Protein AF-A0A1E4FVX8-F1 (afdb_monomer)

Nearest PDB structures (foldseek):
  2vg5-assembly1_A  TM=2.405E-01  e=5.152E-01  Human immunodeficiency virus 1
  5vqy-assembly1_A  TM=2.393E-01  e=3.328E+00  Human immunodeficiency virus type 1 BH10
  2e9r-assembly1_X  TM=2.230E-01  e=3.753E+00  Foot-and-mouth disease virus C-S8c1

Sequence (350 aa):
MDLKGFISSYVFRESNFGASGRTPSPDDPSVLVFSDIDDTFVPWKRYGQVADVDKLGRTKETLKQYEGKTINGLCSARGLSQIQQLAPFFKGVPLQFIGTNGGQQVYINSQNQPAEEWLTSLKVHDSDNHWDNEVARRSGGFNTQLVMRATHSVLNDFGFERCAVPLPPPHHERDAFVAAVPGGKNGEVAVVALTKDQTTLMFRADFKDVNKPLTPAHKDFARKLARKLEERLTKQGVSLNAKRFVDQKCHQIYLIEPTDISKESLVSHLVRRYPSVQAVITAGDNTNDTMLLPNSFLGVPNHRIVSGDRPEVAQVLDGQENVERVPFGELSPGLNSHLSMLLADDKPVD

Solvent-accessible surface area (backbone atoms only — not comparable to full-atom values): 19386 Å² total; per-residue (Å²): 136,83,93,82,81,82,81,78,80,79,77,72,69,84,71,77,57,91,63,62,94,68,74,68,53,94,76,46,37,32,34,36,38,42,29,34,34,76,50,18,54,50,19,48,80,38,80,97,75,37,68,40,62,68,41,34,49,47,32,35,52,50,55,50,75,43,62,66,44,48,44,28,32,40,33,29,36,40,17,56,51,59,49,35,72,46,18,78,79,36,58,77,35,78,45,40,33,42,26,24,44,41,38,69,41,39,34,68,41,86,78,67,49,61,29,34,63,46,46,64,66,63,53,90,84,59,42,39,64,68,58,46,50,50,45,14,62,65,16,41,43,38,45,72,70,58,53,51,52,41,47,54,51,50,41,49,76,72,72,44,49,78,50,93,63,91,70,82,78,71,97,56,62,71,51,36,38,43,31,42,41,69,30,53,103,80,71,47,63,26,37,43,34,41,45,66,45,62,66,65,50,32,22,46,80,64,84,85,53,85,86,50,68,59,50,70,69,51,54,52,48,42,52,53,51,49,51,51,37,50,54,48,37,48,76,68,53,25,45,71,86,20,60,45,81,44,78,57,98,44,36,56,32,44,33,66,48,56,41,89,66,33,50,40,53,40,52,44,50,48,50,68,67,39,79,44,46,61,36,33,38,31,36,26,35,81,90,78,45,61,47,62,71,51,66,46,49,96,83,29,43,35,34,29,33,38,32,37,93,56,66,77,54,46,66,75,53,56,94,41,92,53,48,37,81,30,59,66,19,40,50,30,65,44,50,51,54,54,50,52,64,75,53,58,79,74,60,78,85,126

Foldseek 3Di:
DDPPPPPPDPPPDPPDFVPPVDDDDPLAAAEEEEEEVWLWLFNAPPGPPHTPLVLNVLQLVLQLVCPSNYAYEYEYLAFLQSVLVCLVSQFNHQYQKYAFLQNLWMAGPPVSPGSNVVSNPDDPVNTDPVSQVVLCVQLFHDHQVQLVVLLLVLCVVVVFDFDPDQDDDDPGSNFQKFKWAAAPDPRDTKTFGAHSNRPTRTTDHDDPDRPDADDPVSVVVSVVSVVSSVVSCVVSRGDPVQWDWDDDRRITIIGRHRPPDHPLVNVLVVCVNRVSHQAYEYIYEPPGHPNQPDCARPPRGYQYEYEDDDVPVCVVCPPPPSYDYDYRSNCNVSSCVVCCVVCVPVPPPD

pLDDT: mean 75.62, std 21.1, range [24.83, 98.31]

Mean predicted aligned error: 10.38 Å

Structure (mmCIF, N/CA/C/O backbone):
data_AF-A0A1E4FVX8-F1
#
_entry.id   AF-A0A1E4FVX8-F1
#
loop_
_atom_site.group_PDB
_atom_site.id
_atom_site.type_symbol
_atom_site.label_atom_id
_atom_site.label_alt_id
_atom_site.label_comp_id
_atom_site.label_asym_id
_atom_site.label_entity_id
_atom_site.label_seq_id
_atom_site.pdbx_PDB_ins_code
_atom_site.Cartn_x
_atom_site.Cartn_y
_atom_site.Cartn_z
_atom_site.occupancy
_atom_site.B_iso_or_equiv
_atom_site.auth_seq_id
_atom_site.auth_comp_id
_atom_site.auth_asym_id
_atom_site.auth_atom_id
_atom_site.pdbx_PDB_model_num
ATOM 1 N N . MET A 1 1 ? -0.005 -28.958 -37.301 1.00 35.53 1 MET A N 1
ATOM 2 C CA . MET A 1 1 ? 0.241 -29.251 -35.874 1.00 35.53 1 MET A CA 1
ATOM 3 C C . MET A 1 1 ? -0.576 -28.264 -35.073 1.00 35.53 1 MET A C 1
ATOM 5 O O . MET A 1 1 ? -0.394 -27.067 -35.241 1.00 35.53 1 MET A O 1
ATOM 9 N N . ASP A 1 2 ? -1.552 -28.790 -34.346 1.00 24.83 2 ASP A N 1
ATOM 10 C CA . ASP A 1 2 ? -2.669 -28.054 -33.761 1.00 24.83 2 ASP A CA 1
ATOM 11 C C . ASP A 1 2 ? -2.305 -27.598 -32.337 1.00 24.83 2 ASP A C 1
ATOM 13 O O . ASP A 1 2 ? -1.997 -28.412 -31.468 1.00 24.83 2 ASP A O 1
ATOM 17 N N . LEU A 1 3 ? -2.276 -26.283 -32.113 1.00 28.97 3 LEU A N 1
ATOM 18 C CA . LEU A 1 3 ? -1.808 -25.615 -30.887 1.00 28.97 3 LEU A CA 1
ATOM 19 C C . LEU A 1 3 ? -2.963 -25.394 -29.888 1.00 28.97 3 LEU A C 1
ATOM 21 O O . LEU A 1 3 ? -3.071 -24.347 -29.258 1.00 28.97 3 LEU A O 1
ATOM 25 N N . LYS A 1 4 ? -3.852 -26.387 -29.749 1.00 26.05 4 LYS A N 1
ATOM 26 C CA . LYS A 1 4 ? -5.032 -26.349 -28.857 1.00 26.05 4 LYS A CA 1
ATOM 27 C C . LYS A 1 4 ? -4.928 -27.242 -27.609 1.00 26.05 4 LYS A C 1
ATOM 29 O O . LYS A 1 4 ? -5.923 -27.458 -26.929 1.00 26.05 4 LYS A O 1
ATOM 34 N N . GLY A 1 5 ? -3.737 -27.743 -27.275 1.00 26.00 5 GLY A N 1
ATOM 35 C CA . GLY A 1 5 ? -3.563 -28.815 -26.281 1.00 26.00 5 GLY A CA 1
ATOM 36 C C . GLY A 1 5 ? -2.817 -28.485 -24.982 1.00 26.00 5 GLY A C 1
ATOM 37 O O . GLY A 1 5 ? -2.405 -29.420 -24.310 1.00 26.00 5 GLY A O 1
ATOM 38 N N . PHE A 1 6 ? -2.597 -27.216 -24.617 1.00 28.39 6 PHE A N 1
ATOM 39 C CA . PHE A 1 6 ? -1.850 -26.855 -23.394 1.00 28.39 6 PHE A CA 1
ATOM 40 C C . PHE A 1 6 ? -2.563 -25.791 -22.544 1.00 28.39 6 PHE A C 1
ATOM 42 O O . PHE A 1 6 ? -1.965 -24.842 -22.053 1.00 28.39 6 PHE A O 1
ATOM 49 N N . ILE A 1 7 ? -3.870 -25.961 -22.339 1.00 29.66 7 ILE A N 1
ATOM 50 C CA . ILE A 1 7 ? -4.559 -25.399 -21.169 1.00 29.66 7 ILE A CA 1
ATOM 51 C C . ILE A 1 7 ? -4.990 -26.600 -20.327 1.00 29.66 7 ILE A C 1
ATOM 53 O O . ILE A 1 7 ? -6.152 -26.992 -20.281 1.00 29.66 7 ILE A O 1
ATOM 57 N N . SER A 1 8 ? -3.996 -27.265 -19.735 1.00 29.75 8 SER A N 1
ATOM 58 C CA . SER A 1 8 ? -4.213 -28.308 -18.738 1.00 29.75 8 SER A CA 1
ATOM 59 C C . SER A 1 8 ? -4.668 -27.632 -17.451 1.00 29.75 8 SER A C 1
ATOM 61 O O . SER A 1 8 ? -3.846 -27.147 -16.679 1.00 29.75 8 SER A O 1
ATOM 63 N N . SER A 1 9 ? -5.988 -27.548 -17.286 1.00 28.98 9 SER A N 1
ATOM 64 C CA . SER A 1 9 ? -6.723 -27.700 -16.025 1.00 28.98 9 SER A CA 1
ATOM 65 C C . SER A 1 9 ? -5.884 -27.615 -14.741 1.00 28.98 9 SER A C 1
ATOM 67 O O . SER A 1 9 ? -5.696 -28.609 -14.040 1.00 28.98 9 SER A O 1
ATOM 69 N N . TYR A 1 10 ? -5.446 -26.410 -14.379 1.00 29.84 10 TYR A N 1
ATOM 70 C CA . TYR A 1 10 ? -5.249 -26.073 -12.976 1.00 29.84 10 TYR A CA 1
ATOM 71 C C . TYR A 1 10 ? -6.627 -25.742 -12.411 1.00 29.84 10 TYR A C 1
ATOM 73 O O . TYR A 1 10 ? -7.050 -24.589 -12.350 1.00 29.84 10 TYR A O 1
ATOM 81 N N . VAL A 1 11 ? -7.355 -26.794 -12.036 1.00 29.86 11 VAL A N 1
ATOM 82 C CA . VAL A 1 11 ? -8.448 -26.686 -11.070 1.00 29.86 11 VAL A CA 1
ATOM 83 C C . VAL A 1 11 ? -7.779 -26.300 -9.752 1.00 29.86 11 VAL A C 1
ATOM 85 O O . VAL A 1 11 ? -7.379 -27.155 -8.962 1.00 29.86 11 VAL A O 1
ATOM 88 N N . PHE A 1 12 ? -7.559 -25.000 -9.558 1.00 38.69 12 PHE A N 1
ATOM 89 C CA . PHE A 1 12 ? -7.217 -24.456 -8.255 1.00 38.69 12 PHE A CA 1
ATOM 90 C C . PHE A 1 12 ? -8.422 -24.723 -7.359 1.00 38.69 12 PHE A C 1
ATOM 92 O O . PHE A 1 12 ? -9.456 -24.070 -7.481 1.00 38.69 12 PHE A O 1
ATOM 99 N N . ARG A 1 13 ? -8.298 -25.730 -6.489 1.00 30.62 13 ARG A N 1
ATOM 100 C CA . ARG A 1 13 ? -9.123 -25.812 -5.285 1.00 30.62 13 ARG A CA 1
ATOM 101 C C . ARG A 1 13 ? -9.045 -24.447 -4.617 1.00 30.62 13 ARG A C 1
ATOM 103 O O . ARG A 1 13 ? -7.933 -23.960 -4.409 1.00 30.62 13 ARG A O 1
ATOM 110 N N . GLU A 1 14 ? -10.195 -23.854 -4.310 1.00 35.84 14 GLU A N 1
ATOM 111 C CA . GLU A 1 14 ? -10.284 -22.742 -3.369 1.00 35.84 14 GLU A CA 1
ATOM 112 C C . GLU A 1 14 ? -9.491 -23.151 -2.129 1.00 35.84 14 GLU A C 1
ATOM 114 O O . GLU A 1 14 ? -9.863 -24.059 -1.384 1.00 35.84 14 GLU A O 1
ATOM 119 N N . SER A 1 15 ? -8.293 -22.588 -2.000 1.00 37.50 15 SER A N 1
ATOM 120 C CA . SER A 1 15 ? -7.436 -22.828 -0.861 1.00 37.50 15 SER A CA 1
ATOM 121 C C . SER A 1 15 ? -8.133 -22.168 0.312 1.00 37.50 15 SER A C 1
ATOM 123 O O . SER A 1 15 ? -8.164 -20.938 0.388 1.00 37.50 15 SER A O 1
ATOM 125 N N . ASN A 1 16 ? -8.720 -22.996 1.177 1.00 37.84 16 ASN A N 1
ATOM 126 C CA . ASN A 1 16 ? -9.104 -22.625 2.529 1.00 37.84 16 ASN A CA 1
ATOM 127 C C . ASN A 1 16 ? -8.017 -21.701 3.078 1.00 37.84 16 ASN A C 1
ATOM 129 O O . ASN A 1 16 ? -6.858 -22.111 3.194 1.00 37.84 16 ASN A O 1
ATOM 133 N N . PHE A 1 17 ? -8.388 -20.445 3.332 1.00 50.81 17 PHE A N 1
ATOM 134 C CA . PHE A 1 17 ? -7.551 -19.505 4.057 1.00 50.81 17 PHE A CA 1
ATOM 135 C C . PHE A 1 17 ? -6.980 -20.229 5.282 1.00 50.81 17 PHE A C 1
ATOM 137 O O . PHE A 1 17 ? -7.669 -21.031 5.907 1.00 50.81 17 PHE A O 1
ATOM 144 N N . GLY A 1 18 ? -5.741 -19.931 5.671 1.00 44.50 18 GLY A N 1
ATOM 145 C CA . GLY A 1 18 ? -5.176 -20.399 6.943 1.00 44.50 18 GLY A CA 1
ATOM 146 C C . GLY A 1 18 ? -5.989 -19.994 8.187 1.00 44.50 18 GLY A C 1
ATOM 147 O O . GLY A 1 18 ? -5.620 -20.371 9.295 1.00 44.50 18 GLY A O 1
ATOM 148 N N . ALA A 1 19 ? -7.105 -19.275 8.020 1.00 46.81 19 ALA A N 1
ATOM 149 C CA . ALA A 1 19 ? -8.250 -19.396 8.902 1.00 46.81 19 ALA A CA 1
ATOM 150 C C . ALA A 1 19 ? -8.771 -20.841 8.821 1.00 46.81 19 ALA A C 1
ATOM 152 O O . ALA A 1 19 ? -9.707 -21.165 8.086 1.00 46.81 19 ALA A O 1
ATOM 153 N N . SER A 1 20 ? -8.175 -21.728 9.626 1.00 44.72 20 SER A N 1
ATOM 154 C CA . SER A 1 20 ? -8.930 -22.851 10.180 1.00 44.72 20 SER A CA 1
ATOM 155 C C . SER A 1 20 ? -10.323 -22.331 10.543 1.00 44.72 20 SER A C 1
ATOM 157 O O . SER A 1 20 ? -10.428 -21.179 10.956 1.00 44.72 20 SER A O 1
ATOM 159 N N . GLY A 1 21 ? -11.383 -23.118 10.330 1.00 54.16 21 GLY A N 1
ATOM 160 C CA . GLY A 1 21 ? -12.784 -22.747 10.592 1.00 54.16 21 GLY A CA 1
ATOM 161 C C . GLY A 1 21 ? -13.095 -22.466 12.069 1.00 54.16 21 GLY A C 1
ATOM 162 O O . GLY A 1 21 ? -14.044 -23.004 12.626 1.00 54.16 21 GLY A O 1
ATOM 163 N N . ARG A 1 22 ? -12.256 -21.663 12.716 1.00 61.59 22 ARG A N 1
ATOM 164 C CA . ARG A 1 22 ? -12.370 -21.098 14.033 1.00 61.59 22 ARG A CA 1
ATOM 165 C C . ARG A 1 22 ? -13.450 -20.041 13.929 1.00 61.59 22 ARG A C 1
ATOM 167 O O . ARG A 1 22 ? -13.306 -19.035 13.238 1.00 61.59 22 ARG A O 1
ATOM 174 N N . THR A 1 23 ? -14.548 -20.318 14.607 1.00 72.38 23 THR A N 1
ATOM 175 C CA . THR A 1 23 ? -15.571 -19.328 14.902 1.00 72.38 23 THR A CA 1
ATOM 176 C C . THR A 1 23 ? -14.906 -18.146 15.616 1.00 72.38 23 THR A C 1
ATOM 178 O O . THR A 1 23 ? -14.129 -18.397 16.544 1.00 72.38 23 THR A O 1
ATOM 181 N N . PRO A 1 24 ? -15.158 -16.894 15.191 1.00 77.00 24 PRO A N 1
ATOM 182 C CA . PRO A 1 24 ? -14.657 -15.716 15.888 1.00 77.00 24 PRO A CA 1
ATOM 183 C C . PRO A 1 24 ? -14.982 -15.785 17.383 1.00 77.00 24 PRO A C 1
ATOM 185 O O . PRO A 1 24 ? -16.122 -16.068 17.759 1.00 77.00 24 PRO A O 1
ATOM 188 N N . SER A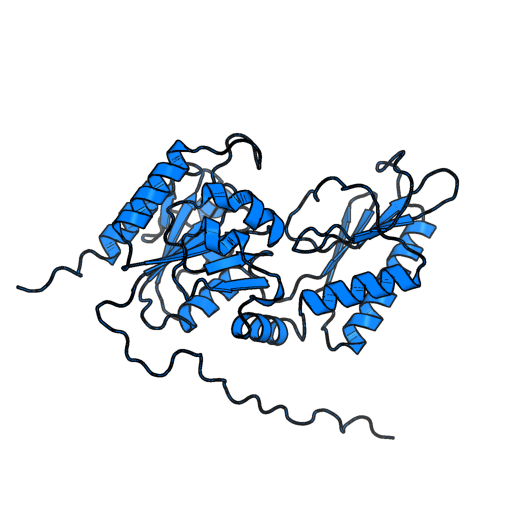 1 25 ? -13.974 -15.569 18.223 1.00 79.50 25 SER A N 1
ATOM 189 C CA . SER A 1 25 ? -14.168 -15.352 19.656 1.00 79.50 25 SER A CA 1
ATOM 190 C C . SER A 1 25 ? -14.708 -13.936 19.881 1.00 79.50 25 SER A C 1
ATOM 192 O O . SER A 1 25 ? -14.299 -13.036 19.148 1.00 79.50 25 SER A O 1
ATOM 194 N N . PRO A 1 26 ? -15.544 -13.688 20.906 1.00 76.50 26 PRO A N 1
ATOM 195 C CA . PRO A 1 26 ? -15.878 -12.326 21.339 1.00 76.50 26 PRO A CA 1
ATOM 196 C C . PRO A 1 26 ? -14.641 -11.469 21.659 1.00 76.50 26 PRO A C 1
ATOM 198 O O . PRO A 1 26 ? -14.680 -10.252 21.539 1.00 76.50 26 PRO A O 1
ATOM 201 N N . ASP A 1 27 ? -13.533 -12.115 22.030 1.00 82.75 27 ASP A N 1
ATOM 202 C CA . ASP A 1 27 ? -12.258 -11.452 22.317 1.00 82.75 27 ASP A CA 1
ATOM 203 C C . ASP A 1 27 ? -11.392 -11.209 21.069 1.00 82.75 27 ASP A C 1
ATOM 205 O O . ASP A 1 27 ? -10.329 -10.595 21.174 1.00 82.75 27 ASP A O 1
ATOM 209 N N . ASP A 1 28 ? -11.788 -11.717 19.895 1.00 87.31 28 ASP A N 1
ATOM 210 C CA . ASP A 1 28 ? -11.025 -11.483 18.672 1.00 87.31 28 ASP A CA 1
ATOM 211 C C . ASP A 1 28 ? -11.216 -10.018 18.220 1.00 87.31 28 ASP A C 1
ATOM 213 O O . ASP A 1 28 ? -12.335 -9.500 18.267 1.00 87.31 28 ASP A O 1
ATOM 217 N N . PRO A 1 29 ? -10.161 -9.339 17.729 1.00 91.38 29 PRO A N 1
ATOM 218 C CA . PRO A 1 29 ? -10.282 -7.978 17.221 1.00 91.38 29 PRO A CA 1
ATOM 219 C C . PRO A 1 29 ? -11.377 -7.851 16.154 1.00 91.38 29 PRO A C 1
ATOM 221 O O . PRO A 1 29 ? -11.390 -8.602 15.171 1.00 91.38 29 PRO A O 1
ATOM 224 N N . SER A 1 30 ? -12.263 -6.873 16.325 1.00 95.00 30 SER A N 1
ATOM 225 C CA . SER A 1 30 ? -13.429 -6.658 15.460 1.00 95.00 30 SER A CA 1
ATOM 226 C C . SER A 1 30 ? -13.266 -5.480 14.498 1.00 95.00 30 SER A C 1
ATOM 228 O O . SER A 1 30 ? -14.052 -5.340 13.560 1.00 95.00 30 SER A O 1
ATOM 230 N N . VAL A 1 31 ? -12.231 -4.652 14.673 1.00 97.75 31 VAL A N 1
ATOM 231 C CA . VAL A 1 31 ? -11.987 -3.473 13.830 1.00 97.75 31 VAL A CA 1
ATOM 232 C C . VAL A 1 31 ? -10.646 -3.581 13.107 1.00 97.75 31 VAL A C 1
ATOM 234 O O . VAL A 1 31 ? -9.600 -3.745 13.734 1.00 97.75 31 VAL A O 1
ATOM 237 N N . LEU A 1 32 ? -10.659 -3.447 11.780 1.00 98.31 32 LEU A N 1
ATOM 238 C CA . LEU A 1 32 ? -9.455 -3.349 10.951 1.00 98.31 32 LEU A CA 1
ATOM 239 C C . LEU A 1 32 ? -9.105 -1.876 10.718 1.00 98.31 32 LEU A C 1
ATOM 241 O O . LEU A 1 32 ? -9.819 -1.190 9.996 1.00 98.31 32 LEU A O 1
ATOM 245 N N . VAL A 1 33 ? -7.990 -1.399 11.264 1.00 98.25 33 VAL A N 1
ATOM 246 C CA . VAL A 1 33 ? -7.447 -0.067 10.972 1.00 98.25 33 VAL A CA 1
ATOM 247 C C . VAL A 1 33 ? -6.403 -0.188 9.864 1.00 98.25 33 VAL A C 1
ATOM 249 O O . VAL A 1 33 ? -5.393 -0.873 10.023 1.00 98.25 33 VAL A O 1
ATOM 252 N N . PHE A 1 34 ? -6.629 0.487 8.740 1.00 97.75 34 PHE A N 1
ATOM 253 C CA . PHE A 1 34 ? -5.731 0.507 7.589 1.00 97.75 34 PHE A CA 1
ATOM 254 C C . PHE A 1 34 ? -5.367 1.946 7.225 1.00 97.75 34 PHE A C 1
ATOM 256 O O . PHE A 1 34 ? -6.231 2.724 6.826 1.00 97.75 34 PHE A O 1
ATOM 263 N N . SER A 1 35 ? -4.087 2.304 7.306 1.00 96.19 35 SER A N 1
ATOM 264 C CA . SER A 1 35 ? -3.635 3.668 7.003 1.00 96.19 35 SER A CA 1
ATOM 265 C C . SER A 1 35 ? -2.565 3.702 5.921 1.00 96.19 35 SER A C 1
ATOM 267 O O . SER A 1 35 ? -1.691 2.832 5.868 1.00 96.19 35 SER A O 1
ATOM 269 N N . ASP A 1 36 ? -2.577 4.750 5.095 1.00 93.75 36 ASP A N 1
ATOM 270 C CA . ASP A 1 36 ? -1.352 5.163 4.412 1.00 93.75 36 ASP A CA 1
ATOM 271 C C . ASP A 1 36 ? -0.279 5.600 5.419 1.00 93.75 36 ASP A C 1
ATOM 273 O O . ASP A 1 36 ? -0.590 5.975 6.554 1.00 93.75 36 ASP A O 1
ATOM 277 N N . ILE A 1 37 ? 0.990 5.527 5.020 1.00 93.44 37 ILE A N 1
ATOM 278 C CA . ILE A 1 37 ? 2.109 5.916 5.882 1.00 93.44 37 ILE A CA 1
ATOM 279 C C . ILE A 1 37 ? 2.461 7.377 5.689 1.00 93.44 37 ILE A C 1
ATOM 281 O O . ILE A 1 37 ? 2.413 8.145 6.643 1.00 93.44 37 ILE A O 1
ATOM 285 N N . ASP A 1 38 ? 2.874 7.745 4.488 1.00 88.31 38 ASP A N 1
ATOM 286 C CA . ASP A 1 38 ? 3.487 9.036 4.232 1.00 88.31 38 ASP A CA 1
ATOM 287 C C . ASP A 1 38 ? 2.428 10.134 4.260 1.00 88.31 38 ASP A C 1
ATOM 289 O O . ASP A 1 38 ? 1.377 9.988 3.657 1.00 88.31 38 ASP A O 1
ATO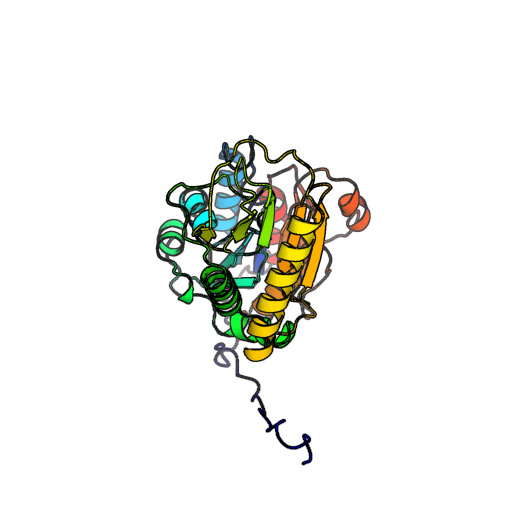M 293 N N . ASP A 1 39 ? 2.668 11.214 5.009 1.00 88.06 39 ASP A N 1
ATOM 294 C CA . ASP A 1 39 ? 1.740 12.356 5.098 1.00 88.06 39 ASP A CA 1
ATOM 295 C C . ASP A 1 39 ? 0.337 12.025 5.674 1.00 88.06 39 ASP A C 1
ATOM 297 O O . ASP A 1 39 ? -0.522 12.897 5.826 1.00 88.06 39 ASP A O 1
ATOM 301 N N . THR A 1 40 ? 0.149 10.783 6.131 1.00 91.31 40 THR A N 1
ATOM 302 C CA . THR A 1 40 ? -1.052 10.289 6.813 1.00 91.31 40 THR A CA 1
ATOM 303 C C . THR A 1 40 ? -0.701 9.807 8.219 1.00 91.31 40 THR A C 1
ATOM 305 O O . THR A 1 40 ? -0.923 10.529 9.190 1.00 91.31 40 THR A O 1
ATOM 308 N N . PHE A 1 41 ? -0.115 8.611 8.354 1.00 94.56 41 PHE A N 1
ATOM 309 C CA . PHE A 1 41 ? 0.284 8.071 9.658 1.00 94.56 41 PHE A CA 1
ATOM 310 C C . PHE A 1 41 ? 1.578 8.697 10.182 1.00 94.56 41 PHE A C 1
ATOM 312 O O . PHE A 1 41 ? 1.689 9.006 11.367 1.00 94.56 41 PHE A O 1
ATOM 319 N N . VAL A 1 42 ? 2.567 8.876 9.302 1.00 93.69 42 VAL A N 1
ATOM 320 C CA . VAL A 1 42 ? 3.818 9.595 9.555 1.00 93.69 42 VAL A CA 1
ATOM 321 C C . VAL A 1 42 ? 3.699 10.975 8.910 1.00 93.69 42 VAL A C 1
ATOM 323 O O . VAL A 1 42 ? 4.029 11.142 7.735 1.00 93.69 42 VAL A O 1
ATOM 326 N N . PRO A 1 43 ? 3.227 11.982 9.658 1.00 90.94 43 PRO A N 1
ATOM 327 C CA . PRO A 1 43 ? 3.126 13.332 9.137 1.00 90.94 43 PRO A CA 1
ATOM 328 C C . PRO A 1 43 ? 4.502 13.955 8.977 1.00 90.94 43 PRO A C 1
ATOM 330 O O . PRO A 1 43 ? 5.273 14.019 9.936 1.00 90.94 43 PRO A O 1
ATOM 333 N N . TRP A 1 44 ? 4.814 14.464 7.789 1.00 89.31 44 TRP A N 1
ATOM 334 C CA . TRP A 1 44 ? 6.095 15.104 7.536 1.00 89.31 44 TRP A CA 1
ATOM 335 C C . TRP A 1 44 ? 5.990 16.636 7.626 1.00 89.31 44 TRP A C 1
ATOM 337 O O . TRP A 1 44 ? 5.263 17.275 6.876 1.00 89.31 44 TRP A O 1
ATOM 347 N N . LYS A 1 45 ? 6.790 17.265 8.501 1.00 87.62 45 LYS A N 1
ATOM 348 C CA . LYS A 1 45 ? 7.081 18.718 8.445 1.00 87.62 45 LYS A CA 1
ATOM 349 C C . LYS A 1 45 ? 7.943 19.051 7.229 1.00 87.62 45 LYS A C 1
ATOM 351 O O . LYS A 1 45 ? 7.837 20.123 6.641 1.00 87.62 45 LYS A O 1
ATOM 356 N N . ARG A 1 46 ? 8.829 18.117 6.877 1.00 84.12 46 ARG A N 1
ATOM 357 C CA . ARG A 1 46 ? 9.620 18.107 5.647 1.00 84.12 46 ARG A CA 1
ATOM 358 C C . ARG A 1 46 ? 9.697 16.666 5.165 1.00 84.12 46 ARG A C 1
ATOM 360 O O . ARG A 1 46 ? 10.295 15.840 5.859 1.00 84.12 46 ARG A O 1
ATOM 367 N N . TYR A 1 47 ? 9.074 16.392 4.021 1.00 81.94 47 TYR A N 1
ATOM 368 C CA . TYR A 1 47 ? 8.873 15.047 3.475 1.00 81.94 47 TYR A CA 1
ATOM 369 C C . TYR A 1 47 ? 10.131 14.172 3.557 1.00 81.94 47 TYR A C 1
ATOM 371 O O . TYR A 1 47 ? 11.208 14.586 3.121 1.00 81.94 47 TYR A O 1
ATOM 379 N N . GLY A 1 48 ? 10.001 12.993 4.176 1.00 77.19 48 GLY A N 1
ATOM 380 C CA . GLY A 1 48 ? 11.072 12.003 4.350 1.00 77.19 48 GLY A CA 1
ATOM 381 C C . GLY A 1 48 ? 12.256 12.432 5.230 1.00 77.19 48 GLY A C 1
ATOM 382 O O . GLY A 1 48 ? 13.245 11.708 5.306 1.00 77.19 48 GLY A O 1
ATOM 383 N N . GLN A 1 49 ? 12.205 13.608 5.865 1.00 82.25 49 GLN A N 1
ATOM 384 C CA . GLN A 1 49 ? 13.340 14.169 6.611 1.00 82.25 49 GLN A CA 1
ATOM 385 C C . GLN A 1 49 ? 12.987 14.565 8.043 1.00 82.25 49 GLN A C 1
ATOM 387 O O . GLN A 1 49 ? 13.766 14.309 8.956 1.00 82.25 49 GLN A O 1
ATOM 392 N N . VAL A 1 50 ? 11.853 15.236 8.252 1.00 88.81 50 VAL A N 1
ATOM 393 C CA . VAL A 1 50 ? 11.444 15.734 9.572 1.00 88.81 50 VAL A CA 1
ATOM 394 C C . VAL A 1 50 ? 9.985 15.372 9.788 1.00 88.81 50 VAL A C 1
ATOM 396 O O . VAL A 1 50 ? 9.114 15.978 9.168 1.00 88.81 50 VAL A O 1
ATOM 399 N N . ALA A 1 51 ? 9.726 14.387 10.645 1.00 91.62 51 ALA A N 1
ATOM 400 C CA . ALA A 1 51 ? 8.375 13.989 11.025 1.00 91.62 5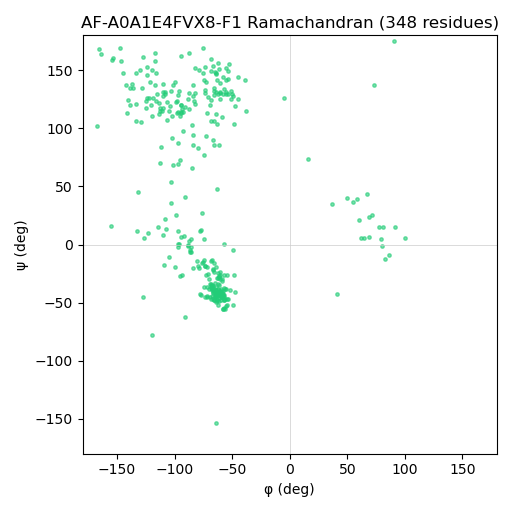1 ALA A CA 1
ATOM 401 C C . ALA A 1 51 ? 7.814 14.895 12.134 1.00 91.62 51 ALA A C 1
ATOM 403 O O . ALA A 1 51 ? 8.558 15.431 12.961 1.00 91.62 51 ALA A O 1
ATOM 404 N N . ASP A 1 52 ? 6.494 15.046 12.177 1.00 94.56 52 ASP A N 1
ATOM 405 C CA . ASP A 1 52 ? 5.782 15.672 13.283 1.00 94.56 52 ASP A CA 1
ATOM 406 C C . ASP A 1 52 ? 5.527 14.655 14.403 1.00 94.56 52 ASP A C 1
ATOM 408 O O . ASP A 1 52 ? 4.494 13.986 14.466 1.00 94.56 52 ASP A O 1
ATOM 412 N N . VAL A 1 53 ? 6.528 14.504 15.273 1.00 94.12 53 VAL A N 1
ATOM 413 C CA . VAL A 1 53 ? 6.550 13.482 16.330 1.00 94.12 53 VAL A CA 1
ATOM 414 C C . VAL A 1 53 ? 5.414 13.622 17.344 1.00 94.12 53 VAL A C 1
ATOM 416 O O . VAL A 1 53 ? 4.991 12.610 17.896 1.00 94.12 53 VAL A O 1
ATOM 419 N N . ASP A 1 54 ? 4.882 14.829 17.551 1.00 94.81 54 ASP A N 1
ATOM 420 C CA . ASP A 1 54 ? 3.791 15.063 18.502 1.00 94.81 54 ASP A CA 1
ATOM 421 C C . ASP A 1 54 ? 2.472 14.477 17.979 1.00 94.81 54 ASP A C 1
ATOM 423 O O . ASP A 1 54 ? 1.754 13.789 18.708 1.00 94.81 54 ASP A O 1
ATOM 427 N N . LYS A 1 55 ? 2.174 14.699 16.692 1.00 94.56 55 LYS A N 1
ATOM 428 C CA . LYS A 1 55 ? 0.992 14.147 16.006 1.00 94.56 55 LYS A CA 1
ATOM 429 C C . LYS A 1 55 ? 1.052 12.627 15.915 1.00 94.56 55 LYS A C 1
ATOM 431 O O . LYS A 1 55 ? 0.091 11.923 16.239 1.00 94.56 55 LYS A O 1
ATOM 436 N N . LEU A 1 56 ? 2.224 12.122 15.531 1.00 94.81 56 LEU A N 1
ATOM 437 C CA . LEU A 1 56 ? 2.508 10.694 15.496 1.00 94.81 56 LEU A CA 1
ATOM 438 C C . LEU A 1 56 ? 2.354 10.073 16.896 1.00 94.81 56 LEU A C 1
ATOM 440 O O . LEU A 1 56 ? 1.735 9.024 17.035 1.00 94.81 56 LEU A O 1
ATOM 444 N N . GLY A 1 57 ? 2.864 10.735 17.939 1.00 96.44 57 GLY A N 1
ATOM 445 C CA . GLY A 1 57 ? 2.745 10.300 19.332 1.00 96.44 57 GLY A CA 1
ATOM 446 C C . GLY A 1 57 ? 1.295 10.162 19.800 1.00 96.44 57 GLY A C 1
ATOM 447 O O . GLY A 1 57 ? 0.941 9.137 20.375 1.00 96.44 57 GLY A O 1
ATOM 448 N N . ARG A 1 58 ? 0.432 11.139 19.488 1.00 96.75 58 ARG A N 1
ATOM 449 C CA . ARG A 1 58 ? -1.009 11.054 19.794 1.00 96.75 58 ARG A CA 1
ATOM 450 C C . ARG A 1 58 ? -1.692 9.894 19.077 1.00 96.75 58 ARG A C 1
ATOM 452 O O . ARG A 1 58 ? -2.462 9.164 19.688 1.00 96.75 58 ARG A O 1
ATOM 459 N N . THR A 1 59 ? -1.384 9.702 17.796 1.00 96.19 59 THR A N 1
ATOM 460 C CA . THR A 1 59 ? -1.935 8.596 16.998 1.00 96.19 59 THR A CA 1
ATOM 461 C C . THR A 1 59 ? -1.550 7.238 17.591 1.00 96.19 59 THR A C 1
ATOM 463 O O . THR A 1 59 ? -2.400 6.361 17.729 1.00 96.19 59 THR A O 1
ATOM 466 N N . LYS A 1 60 ? -0.288 7.080 18.011 1.00 96.44 60 LYS A N 1
ATOM 467 C CA . LYS A 1 60 ? 0.196 5.875 18.703 1.00 96.44 60 LYS A CA 1
ATOM 468 C C . LYS A 1 60 ? -0.549 5.611 20.002 1.00 96.44 60 LYS A C 1
ATOM 470 O O . LYS A 1 60 ? -0.959 4.480 20.239 1.00 96.44 60 LYS A O 1
ATOM 475 N N . GLU A 1 61 ? -0.707 6.644 20.824 1.00 96.88 61 GLU A N 1
ATOM 476 C CA . GLU A 1 61 ? -1.395 6.528 22.108 1.00 96.88 61 GLU A CA 1
ATOM 477 C C . GLU A 1 61 ? -2.855 6.109 21.910 1.00 96.88 61 GLU A C 1
ATOM 479 O O . GLU A 1 61 ? -3.305 5.173 22.563 1.00 96.88 61 GLU A O 1
ATOM 484 N N . THR A 1 62 ? -3.557 6.700 20.936 1.00 96.75 62 THR A N 1
ATOM 485 C CA . THR A 1 62 ? -4.902 6.252 20.551 1.00 96.75 62 THR A CA 1
ATOM 486 C C . THR A 1 62 ? -4.913 4.771 20.176 1.00 96.75 62 THR A C 1
ATOM 488 O O . THR A 1 62 ? -5.682 4.017 20.753 1.00 96.75 62 THR A O 1
ATOM 491 N N . LEU A 1 63 ? -4.054 4.307 19.261 1.00 96.31 63 LEU A N 1
ATOM 492 C CA . LEU A 1 63 ? -4.062 2.889 18.868 1.00 96.31 63 LEU A CA 1
ATOM 493 C C . LEU A 1 63 ? -3.744 1.944 20.034 1.00 96.31 63 LEU A C 1
ATOM 495 O O . LEU A 1 63 ? -4.312 0.858 20.111 1.00 96.31 63 LEU A O 1
ATOM 499 N N . LYS A 1 64 ? -2.871 2.364 20.952 1.00 95.2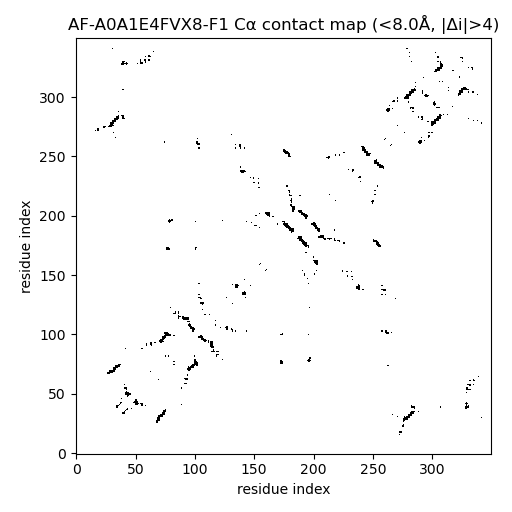5 64 LYS A N 1
ATOM 500 C CA . LYS A 1 64 ? -2.515 1.592 22.145 1.00 95.25 64 LYS A CA 1
ATOM 501 C C . LYS A 1 64 ? -3.671 1.476 23.143 1.00 95.25 64 LYS A C 1
ATOM 503 O O . LYS A 1 64 ? -3.819 0.434 23.771 1.00 95.25 64 LYS A O 1
ATOM 508 N N . GLN A 1 65 ? -4.517 2.499 23.269 1.00 95.25 65 GLN A N 1
ATOM 509 C CA . GLN A 1 65 ? -5.714 2.445 24.125 1.00 95.25 65 GLN A CA 1
ATOM 510 C C . GLN A 1 65 ? -6.702 1.350 23.698 1.00 95.25 65 GLN A C 1
ATOM 512 O O . GLN A 1 65 ? -7.430 0.830 24.540 1.00 95.25 65 GLN A O 1
ATOM 517 N N . TYR A 1 66 ? -6.694 0.976 22.416 1.00 93.88 66 TYR A N 1
ATOM 518 C CA . TYR A 1 66 ? -7.541 -0.074 21.842 1.00 93.88 66 TYR A CA 1
ATOM 519 C C . TYR A 1 66 ? -6.747 -1.339 21.473 1.00 93.88 66 TYR A C 1
ATOM 521 O O . TYR A 1 66 ? -7.180 -2.130 20.629 1.00 93.88 66 TYR A O 1
ATOM 529 N N . GLU A 1 67 ? -5.573 -1.544 22.079 1.00 91.88 67 GLU A N 1
ATOM 530 C CA . GLU A 1 67 ? -4.760 -2.738 21.853 1.00 91.88 67 GLU A CA 1
ATOM 531 C C . GLU A 1 67 ? -5.558 -4.015 22.172 1.00 91.88 67 GLU A C 1
ATOM 533 O O . GLU A 1 67 ? -6.268 -4.104 23.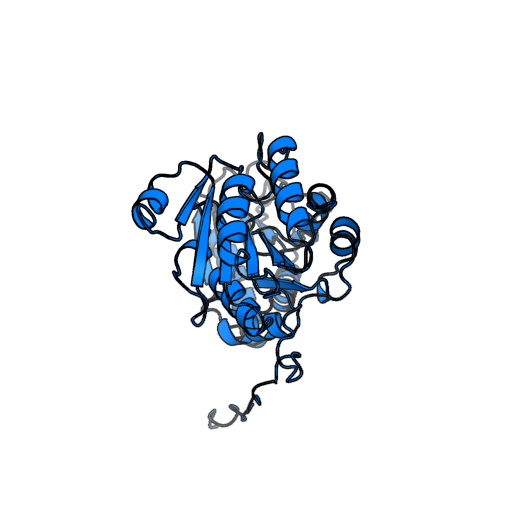172 1.00 91.88 67 GLU A O 1
ATOM 538 N N . GLY A 1 68 ? -5.481 -5.005 21.278 1.00 91.31 68 GLY A N 1
ATOM 539 C CA . GLY A 1 68 ? -6.260 -6.245 21.371 1.00 91.31 68 GLY A CA 1
ATOM 540 C C . GLY A 1 68 ? -7.693 -6.149 20.835 1.00 91.31 68 GLY A C 1
ATOM 541 O O . GLY A 1 68 ? -8.308 -7.183 20.607 1.00 91.31 68 GLY A O 1
ATOM 542 N N . LYS A 1 69 ? -8.213 -4.944 20.562 1.00 94.12 69 LYS A N 1
ATOM 543 C CA . LYS A 1 69 ? -9.524 -4.739 19.913 1.00 94.12 69 LYS A CA 1
ATOM 544 C C . LYS A 1 69 ? -9.414 -4.437 18.421 1.00 94.12 69 LYS A C 1
ATOM 546 O O . LYS A 1 69 ? -10.373 -4.629 17.673 1.00 94.12 69 LYS A O 1
ATOM 551 N N . THR A 1 70 ? -8.237 -4.003 17.977 1.00 96.19 70 THR A N 1
ATOM 552 C CA . THR A 1 70 ? -7.966 -3.618 16.592 1.00 96.19 70 THR A CA 1
ATOM 553 C C . THR A 1 70 ? -6.932 -4.526 15.925 1.00 96.19 70 THR A C 1
ATOM 555 O O . THR A 1 70 ? -5.998 -5.021 16.556 1.00 96.19 70 THR A O 1
ATOM 558 N N . ILE A 1 71 ? -7.088 -4.721 14.616 1.00 97.44 71 ILE A N 1
ATOM 559 C CA . ILE A 1 71 ? -6.031 -5.189 13.717 1.00 97.44 71 ILE A CA 1
ATOM 560 C C . ILE A 1 71 ? -5.533 -3.957 12.975 1.00 97.44 71 ILE A C 1
ATOM 562 O O . ILE A 1 71 ? -6.249 -3.400 12.149 1.00 97.44 71 ILE A O 1
ATOM 566 N N . ASN A 1 72 ? -4.315 -3.523 13.259 1.00 97.88 72 ASN A N 1
ATOM 567 C CA . ASN A 1 72 ? -3.729 -2.331 12.672 1.00 97.88 72 ASN A CA 1
ATOM 568 C C . ASN A 1 72 ? -2.736 -2.728 11.594 1.00 97.88 72 ASN A C 1
ATOM 570 O O . ASN A 1 72 ? -1.829 -3.537 11.814 1.00 97.88 72 ASN A O 1
ATOM 574 N N . GLY A 1 73 ? -2.850 -2.095 10.440 1.00 97.19 73 GLY A N 1
ATOM 575 C CA . GLY A 1 73 ? -1.808 -2.175 9.448 1.00 97.19 73 GLY A CA 1
ATOM 576 C C . GLY A 1 73 ? -1.664 -0.913 8.639 1.00 97.19 73 GLY A C 1
ATOM 577 O O . GLY A 1 73 ? -2.546 -0.060 8.538 1.00 97.19 73 GLY A O 1
ATOM 578 N N . LEU A 1 74 ? -0.469 -0.800 8.094 1.00 97.00 74 LEU A N 1
ATOM 579 C CA . LEU A 1 74 ? -0.029 0.363 7.358 1.00 97.00 74 LEU A CA 1
ATOM 580 C C . LEU A 1 74 ? 0.306 -0.068 5.939 1.00 97.00 74 LEU A C 1
ATOM 582 O O . LEU A 1 74 ? 0.725 -1.201 5.716 1.00 97.00 74 LEU A O 1
ATOM 586 N N . CYS A 1 75 ? 0.143 0.816 4.968 1.00 94.50 75 CYS A N 1
ATOM 587 C CA . CYS A 1 75 ? 0.549 0.542 3.599 1.00 94.50 75 CYS A CA 1
ATOM 588 C C . CYS A 1 75 ? 1.198 1.771 2.990 1.00 94.50 75 CYS A C 1
ATOM 590 O O . CYS A 1 75 ? 0.628 2.847 3.057 1.00 94.50 75 CYS A O 1
ATOM 592 N N . SER A 1 76 ? 2.330 1.606 2.311 1.00 87.94 76 SER A N 1
ATOM 593 C CA . SER A 1 76 ? 2.962 2.698 1.564 1.00 87.94 76 SER A CA 1
ATOM 594 C C . SER A 1 76 ? 3.245 2.298 0.123 1.00 87.94 76 SER A C 1
ATOM 596 O O . SER A 1 76 ? 3.290 1.118 -0.239 1.00 87.94 76 SER A O 1
ATOM 598 N N . ALA A 1 77 ? 3.443 3.314 -0.711 1.00 79.44 77 ALA A N 1
ATOM 599 C CA . ALA A 1 77 ? 4.085 3.167 -2.006 1.00 79.44 77 ALA A CA 1
ATOM 600 C C . ALA A 1 77 ? 5.537 2.676 -1.880 1.00 79.44 77 ALA A C 1
ATOM 602 O O . ALA A 1 77 ? 6.003 1.979 -2.777 1.00 79.44 77 ALA A O 1
ATOM 603 N N . ARG A 1 78 ? 6.211 2.996 -0.767 1.00 80.31 78 ARG A N 1
ATOM 604 C CA . ARG A 1 78 ? 7.592 2.610 -0.465 1.00 80.31 78 ARG A CA 1
ATOM 605 C C . ARG A 1 78 ? 7.838 1.109 -0.562 1.00 80.31 78 ARG A C 1
ATOM 607 O O . ARG A 1 78 ? 6.984 0.276 -0.239 1.00 80.31 78 ARG A O 1
ATOM 614 N N . GLY A 1 79 ? 9.074 0.788 -0.923 1.00 76.69 79 GLY A N 1
ATOM 615 C CA . GLY A 1 79 ? 9.610 -0.563 -0.862 1.00 76.69 79 GLY A CA 1
ATOM 616 C C . GLY A 1 79 ? 9.949 -1.036 0.549 1.00 76.69 79 GLY A C 1
ATOM 617 O O . GLY A 1 79 ? 10.016 -0.235 1.481 1.00 76.69 79 GLY A O 1
ATOM 618 N N . LEU A 1 80 ? 10.229 -2.337 0.705 1.00 82.94 80 LEU A N 1
ATOM 619 C CA . LEU A 1 80 ? 10.507 -2.931 2.022 1.00 82.94 80 LEU A CA 1
ATOM 620 C C . LEU A 1 80 ? 11.676 -2.240 2.744 1.00 82.94 80 LEU A C 1
ATOM 622 O O . LEU A 1 80 ? 11.531 -1.861 3.899 1.00 82.94 80 LEU A O 1
ATOM 626 N N . SER A 1 81 ? 12.809 -2.009 2.075 1.00 79.94 81 SER A N 1
ATOM 627 C CA . SER A 1 81 ? 13.977 -1.381 2.718 1.00 79.94 81 SER A CA 1
ATOM 628 C C . SER A 1 81 ? 13.721 0.058 3.176 1.00 79.94 81 SER A C 1
ATOM 630 O O . SER A 1 81 ? 14.202 0.477 4.225 1.00 79.94 81 SER A O 1
ATOM 632 N N . GLN A 1 82 ? 12.939 0.823 2.412 1.00 80.88 82 GLN A N 1
ATOM 633 C CA . GLN A 1 82 ? 12.567 2.189 2.768 1.00 80.88 82 GLN A CA 1
ATOM 634 C C . GLN A 1 82 ? 11.612 2.184 3.960 1.00 80.88 82 GLN A C 1
ATOM 636 O O . GLN A 1 82 ? 11.736 3.011 4.854 1.00 80.88 82 GLN A O 1
ATOM 641 N N . ILE A 1 83 ? 10.695 1.218 4.009 1.00 88.75 83 ILE A N 1
ATOM 642 C CA . ILE A 1 83 ? 9.819 1.000 5.161 1.00 88.75 83 ILE A CA 1
ATOM 643 C C . ILE A 1 83 ? 10.622 0.604 6.401 1.00 88.75 83 ILE A C 1
ATOM 645 O O . ILE A 1 83 ? 10.350 1.103 7.489 1.00 88.75 83 ILE A O 1
ATOM 649 N N . GLN A 1 84 ? 11.661 -0.215 6.244 1.00 90.44 84 GLN A N 1
ATOM 650 C CA . GLN A 1 84 ? 12.571 -0.574 7.334 1.00 90.44 84 GLN A CA 1
ATOM 651 C C . GLN A 1 84 ? 13.315 0.640 7.900 1.00 90.44 84 GLN A C 1
ATOM 653 O O . GLN A 1 84 ? 13.517 0.716 9.109 1.00 90.44 84 GLN A O 1
ATOM 658 N N . GLN A 1 85 ? 13.656 1.632 7.071 1.00 88.88 85 GLN A N 1
ATOM 659 C CA . GLN A 1 85 ? 14.226 2.901 7.551 1.00 88.88 85 GLN A CA 1
ATOM 660 C C . GLN A 1 85 ? 13.234 3.708 8.403 1.00 88.88 85 GLN A C 1
ATOM 662 O O . GLN A 1 85 ? 13.657 4.505 9.239 1.00 88.88 85 GLN A O 1
ATOM 667 N N . LEU A 1 86 ? 11.926 3.484 8.231 1.00 92.69 86 LEU A N 1
ATOM 668 C CA . LEU A 1 86 ? 10.877 4.106 9.037 1.00 92.69 86 LEU A CA 1
ATOM 669 C C . LEU A 1 86 ? 10.564 3.340 10.331 1.00 92.69 86 LEU A C 1
ATOM 671 O O . LEU A 1 86 ? 9.799 3.848 11.147 1.00 92.69 86 LEU A O 1
ATOM 675 N N . ALA A 1 87 ? 11.170 2.169 10.569 1.00 95.19 87 ALA A N 1
ATOM 676 C CA . ALA A 1 87 ? 10.927 1.349 11.760 1.00 95.19 87 ALA A CA 1
ATOM 677 C C . ALA A 1 87 ? 10.957 2.133 13.094 1.00 95.19 87 ALA A C 1
ATOM 679 O O . ALA A 1 87 ? 10.053 1.927 13.909 1.00 95.19 87 ALA A O 1
ATOM 680 N N . PRO A 1 88 ? 11.880 3.097 13.327 1.00 95.19 88 PRO A N 1
ATOM 681 C CA . PRO A 1 88 ? 11.862 3.908 14.548 1.00 95.19 88 PRO A CA 1
ATOM 682 C C . PRO A 1 88 ? 10.564 4.707 14.755 1.00 95.19 88 PRO A C 1
ATOM 684 O O . PRO A 1 88 ? 10.133 4.903 15.894 1.00 95.19 88 PRO A O 1
ATOM 687 N N . PHE A 1 89 ? 9.899 5.141 13.678 1.00 95.69 89 PHE A N 1
ATOM 688 C CA . PHE A 1 89 ? 8.620 5.852 13.758 1.00 95.69 89 PHE A CA 1
ATOM 689 C C . PHE A 1 89 ? 7.465 4.941 14.164 1.00 95.69 89 PHE A C 1
ATOM 691 O O . PHE A 1 89 ? 6.473 5.447 14.679 1.00 95.69 89 PHE A O 1
ATOM 698 N N . PHE A 1 90 ? 7.592 3.622 14.034 1.00 95.81 90 PHE A N 1
ATOM 699 C CA . PHE A 1 90 ? 6.544 2.664 14.398 1.00 95.81 90 PHE A CA 1
ATOM 700 C C . PHE A 1 90 ? 6.726 2.052 15.786 1.00 95.81 90 PHE A C 1
ATOM 702 O O . PHE A 1 90 ? 5.868 1.298 16.234 1.00 95.81 90 PHE A O 1
ATOM 709 N N . LYS A 1 91 ? 7.782 2.437 16.514 1.00 95.62 91 LYS A N 1
ATOM 710 C CA . LYS A 1 91 ? 7.979 2.015 17.902 1.00 95.62 91 LYS A CA 1
ATOM 711 C C . LYS A 1 91 ? 6.732 2.268 18.752 1.00 95.62 91 LYS A C 1
ATOM 713 O O . LYS A 1 91 ? 6.258 3.410 18.814 1.00 95.62 91 LYS A O 1
ATOM 718 N N . GLY A 1 92 ? 6.253 1.209 19.406 1.00 92.94 92 GLY A N 1
ATOM 719 C CA . GLY A 1 92 ? 5.068 1.213 20.270 1.00 92.94 92 GLY A CA 1
ATOM 720 C C . GLY A 1 92 ? 3.719 1.152 19.543 1.00 92.94 92 GLY A C 1
ATOM 721 O O . GLY A 1 92 ? 2.693 1.258 20.205 1.00 92.94 92 GLY A O 1
ATOM 722 N N . VAL A 1 93 ? 3.698 1.003 18.214 1.00 95.69 93 VAL A N 1
ATOM 723 C CA . VAL A 1 93 ? 2.462 0.769 17.450 1.00 95.69 93 VAL A CA 1
ATOM 724 C C . VAL A 1 93 ? 2.134 -0.729 17.478 1.00 95.69 93 VAL A C 1
ATOM 726 O O . VAL A 1 93 ? 3.000 -1.521 17.097 1.00 95.69 93 VAL A O 1
ATOM 729 N N . PRO A 1 94 ? 0.909 -1.142 17.856 1.00 94.62 94 PRO A N 1
ATOM 730 C CA . PRO A 1 94 ? 0.482 -2.540 17.775 1.00 94.62 94 PRO A CA 1
ATOM 731 C C . PRO A 1 94 ? 0.207 -2.928 16.312 1.00 94.62 94 PRO A C 1
ATOM 733 O O . PRO A 1 94 ? -0.938 -2.955 15.879 1.00 94.62 94 PRO A O 1
ATOM 736 N N . LEU A 1 95 ? 1.265 -3.169 15.530 1.00 96.19 95 LEU A N 1
ATOM 737 C CA . LEU A 1 95 ? 1.210 -3.370 14.077 1.00 96.19 95 LEU A CA 1
ATOM 738 C C . LEU A 1 95 ? 1.112 -4.862 13.699 1.00 96.19 95 LEU A C 1
ATOM 740 O O . LEU A 1 95 ? 2.052 -5.624 13.934 1.00 96.19 95 LEU A O 1
ATOM 744 N N . GLN A 1 96 ? 0.008 -5.270 13.062 1.00 97.06 96 GLN A N 1
ATOM 745 C CA . GLN A 1 96 ? -0.243 -6.656 12.632 1.00 97.06 96 GLN A CA 1
ATOM 746 C C . GLN A 1 96 ? 0.178 -6.939 11.188 1.00 97.06 96 GLN A C 1
ATOM 748 O O . GLN A 1 96 ? 0.473 -8.089 10.857 1.00 97.06 96 GLN A O 1
ATOM 753 N N . PHE A 1 97 ? 0.209 -5.933 10.314 1.00 97.25 97 PHE A N 1
ATOM 754 C CA . PHE A 1 97 ? 0.709 -6.101 8.951 1.00 97.25 97 PHE A CA 1
ATOM 755 C C . PHE A 1 97 ? 1.256 -4.803 8.354 1.00 97.25 97 PHE A C 1
ATOM 757 O O . PHE A 1 97 ? 0.930 -3.697 8.784 1.00 97.25 97 PHE A O 1
ATOM 764 N N . ILE A 1 98 ? 2.078 -4.956 7.317 1.00 97.31 98 ILE A N 1
ATOM 765 C CA . ILE A 1 98 ? 2.633 -3.855 6.533 1.00 97.31 98 ILE A CA 1
ATOM 766 C C . ILE A 1 98 ? 2.491 -4.187 5.047 1.00 97.31 98 ILE A C 1
ATOM 768 O O . ILE A 1 98 ? 2.967 -5.218 4.570 1.00 97.31 98 ILE A O 1
ATOM 772 N N . GLY A 1 99 ? 1.790 -3.330 4.316 1.00 94.38 99 GLY A N 1
ATOM 773 C CA . GLY A 1 99 ? 1.732 -3.336 2.864 1.00 94.38 99 GLY A CA 1
ATOM 774 C C . GLY A 1 99 ? 2.873 -2.500 2.296 1.00 94.38 99 GLY A C 1
ATOM 775 O O . GLY A 1 99 ? 3.077 -1.351 2.691 1.00 94.38 99 GLY A O 1
ATOM 776 N N . THR A 1 100 ? 3.614 -3.050 1.343 1.00 88.25 100 THR A N 1
ATOM 777 C CA . THR A 1 100 ? 4.665 -2.311 0.634 1.00 88.25 100 THR A CA 1
ATOM 778 C C . THR A 1 100 ? 4.319 -2.217 -0.844 1.00 88.25 100 THR A C 1
ATOM 780 O O . THR A 1 100 ? 3.456 -2.943 -1.353 1.00 88.25 100 THR A O 1
ATOM 783 N N . ASN A 1 101 ? 4.998 -1.328 -1.566 1.00 77.81 101 ASN A N 1
ATOM 784 C CA . ASN A 1 101 ? 4.890 -1.225 -3.021 1.00 77.81 101 ASN A CA 1
ATOM 785 C C . ASN A 1 101 ? 3.464 -0.945 -3.508 1.00 77.81 101 ASN A C 1
ATOM 787 O O . ASN A 1 101 ? 3.005 -1.532 -4.489 1.00 77.81 101 ASN A O 1
ATOM 791 N N . GLY A 1 102 ? 2.733 -0.096 -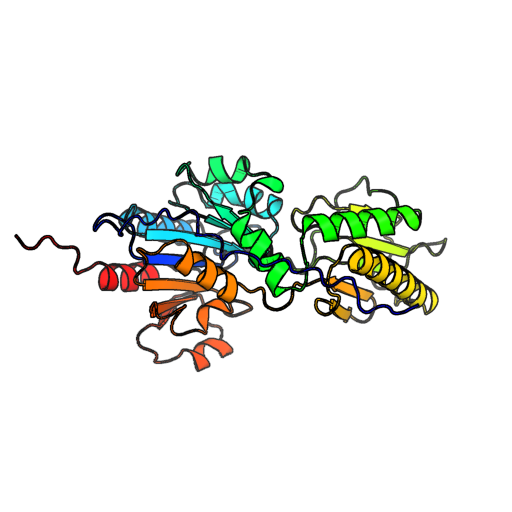2.783 1.00 79.94 102 GLY A N 1
ATOM 792 C CA . GLY A 1 102 ? 1.339 0.225 -3.086 1.00 79.94 102 GLY A CA 1
ATOM 793 C C . GLY A 1 102 ? 0.377 -0.941 -2.843 1.00 79.94 102 GLY A C 1
ATOM 794 O O . GLY A 1 102 ? -0.685 -0.986 -3.458 1.00 79.94 102 GLY A O 1
ATOM 795 N N . GLY A 1 103 ? 0.753 -1.883 -1.976 1.00 85.81 103 GLY A N 1
ATOM 796 C CA . GLY A 1 103 ? -0.049 -3.052 -1.625 1.00 85.81 103 GLY A CA 1
ATOM 797 C C . GLY A 1 103 ? 0.223 -4.281 -2.487 1.00 85.81 103 GLY A C 1
ATOM 798 O O . GLY A 1 103 ? -0.555 -5.220 -2.458 1.00 85.81 103 GLY A O 1
ATOM 799 N N . GLN A 1 104 ? 1.316 -4.316 -3.250 1.00 83.94 104 GLN A N 1
ATOM 800 C CA . GLN A 1 104 ? 1.680 -5.485 -4.068 1.00 83.94 104 GLN A CA 1
ATOM 801 C C . GLN A 1 104 ? 2.350 -6.601 -3.271 1.00 83.94 104 GLN A C 1
ATOM 803 O O . GLN A 1 104 ? 2.437 -7.726 -3.748 1.00 83.94 104 GLN A O 1
ATOM 808 N N . GLN A 1 105 ? 2.857 -6.275 -2.089 1.00 88.25 105 GLN A N 1
ATOM 809 C CA . GLN A 1 105 ? 3.370 -7.227 -1.118 1.00 88.25 105 GLN A CA 1
ATOM 810 C C . GLN A 1 105 ? 2.789 -6.858 0.236 1.00 88.25 105 GLN A C 1
ATOM 812 O O . GLN A 1 105 ? 2.564 -5.677 0.521 1.00 88.25 105 GLN A O 1
ATOM 817 N N . VAL A 1 106 ? 2.562 -7.866 1.064 1.00 94.50 106 VAL A N 1
ATOM 818 C CA . VAL A 1 106 ? 2.098 -7.676 2.432 1.00 94.50 106 VAL A CA 1
ATOM 819 C C . VAL A 1 106 ? 2.879 -8.613 3.329 1.00 94.50 106 VAL A C 1
ATOM 821 O O . VAL A 1 106 ? 3.109 -9.761 2.971 1.00 94.50 106 VAL A O 1
ATOM 824 N N . TYR A 1 107 ? 3.296 -8.129 4.488 1.00 96.31 107 TYR A N 1
ATOM 825 C CA . TYR A 1 107 ? 3.982 -8.935 5.491 1.00 96.31 107 TYR A CA 1
ATOM 826 C C . TYR A 1 107 ? 3.116 -8.963 6.743 1.00 96.31 107 TYR A C 1
ATOM 828 O O . TYR A 1 107 ? 2.558 -7.933 7.127 1.00 96.31 107 TYR A O 1
ATOM 836 N N . ILE A 1 108 ? 2.995 -10.135 7.367 1.00 96.88 108 ILE A N 1
ATOM 837 C CA . ILE A 1 108 ? 2.120 -10.362 8.522 1.00 96.88 108 ILE A CA 1
ATOM 838 C C . ILE A 1 108 ? 2.970 -10.584 9.772 1.00 96.88 108 ILE A C 1
ATOM 840 O O . ILE A 1 108 ? 3.833 -11.461 9.799 1.00 96.88 108 ILE A O 1
ATOM 844 N N . ASN A 1 109 ? 2.693 -9.827 10.828 1.00 96.56 109 ASN A N 1
ATOM 845 C CA . ASN A 1 109 ? 3.333 -9.964 12.131 1.00 96.56 109 ASN A CA 1
ATOM 846 C C . ASN A 1 109 ? 2.623 -11.036 12.969 1.00 96.56 109 ASN A C 1
ATOM 848 O O . ASN A 1 109 ? 1.993 -10.751 13.984 1.00 96.56 109 ASN A O 1
ATOM 852 N N . SER A 1 110 ? 2.685 -12.296 12.537 1.00 92.19 110 SER A N 1
ATOM 853 C CA . SER A 1 110 ? 1.946 -13.385 13.196 1.00 92.19 110 SER A CA 1
ATOM 854 C C . SER A 1 110 ? 2.413 -13.684 14.625 1.00 92.19 110 SER A C 1
ATOM 856 O O . SER A 1 110 ? 1.726 -14.393 15.353 1.00 92.19 110 SER A O 1
ATOM 858 N N . GLN A 1 111 ? 3.595 -13.196 15.006 1.00 92.81 111 GLN A N 1
ATOM 859 C CA . GLN A 1 111 ? 4.173 -13.373 16.339 1.00 92.81 111 GLN A CA 1
ATOM 860 C C . GLN A 1 111 ? 3.910 -12.177 17.263 1.00 92.81 111 GLN A C 1
ATOM 862 O O . GLN A 1 111 ? 4.352 -12.213 18.407 1.00 92.81 111 GLN A O 1
ATOM 867 N N . ASN A 1 112 ? 3.209 -11.136 16.786 1.00 92.31 112 ASN A N 1
ATOM 868 C CA . ASN A 1 112 ? 2.960 -9.893 17.524 1.00 92.31 112 ASN A CA 1
ATOM 869 C C . ASN A 1 112 ? 4.244 -9.300 18.134 1.00 92.31 112 ASN A C 1
ATOM 871 O O . ASN A 1 112 ? 4.256 -8.829 19.270 1.00 92.31 112 ASN A O 1
ATOM 875 N N . GLN A 1 113 ? 5.345 -9.357 17.383 1.00 96.44 113 GLN A N 1
ATOM 876 C CA . GLN A 1 113 ? 6.609 -8.751 17.790 1.00 96.44 113 GLN A CA 1
ATOM 877 C C . GLN A 1 113 ? 6.483 -7.218 17.816 1.00 96.44 113 GLN A C 1
ATOM 879 O O . GLN A 1 113 ? 5.686 -6.669 17.044 1.00 96.44 113 GLN A O 1
ATOM 884 N N . PRO A 1 114 ? 7.286 -6.506 18.630 1.00 96.75 114 PRO A N 1
ATOM 885 C CA . PRO A 1 114 ? 7.386 -5.052 18.549 1.00 96.75 114 PRO A CA 1
ATOM 886 C C . PRO A 1 114 ? 7.650 -4.602 17.108 1.00 96.75 114 PRO A C 1
ATOM 888 O O . PRO A 1 114 ? 8.513 -5.164 16.429 1.00 96.75 114 PRO A O 1
ATOM 891 N N . ALA A 1 115 ? 6.900 -3.606 16.630 1.00 96.38 115 ALA A N 1
ATOM 892 C CA . ALA A 1 115 ? 6.896 -3.225 15.219 1.00 96.38 115 ALA A CA 1
ATOM 893 C C . ALA A 1 115 ? 8.301 -2.897 14.686 1.00 96.38 115 ALA A C 1
ATOM 895 O O . ALA A 1 115 ? 8.637 -3.269 13.565 1.00 96.38 115 ALA A O 1
ATOM 896 N N . GLU A 1 116 ? 9.145 -2.240 15.481 1.00 95.94 116 GLU A N 1
ATOM 897 C CA . GLU A 1 116 ? 10.505 -1.886 15.086 1.00 95.94 116 GLU A CA 1
ATOM 898 C C . GLU A 1 116 ? 11.427 -3.105 14.904 1.00 95.94 116 GLU A C 1
ATOM 900 O O . GLU A 1 116 ? 12.214 -3.153 13.954 1.00 95.94 116 GLU A O 1
ATOM 905 N N . GLU A 1 117 ? 11.309 -4.110 15.772 1.00 96.75 117 GLU A N 1
ATOM 906 C CA . GLU A 1 117 ? 12.101 -5.345 15.716 1.00 96.75 117 GLU A CA 1
ATOM 907 C C . GLU A 1 117 ? 11.616 -6.225 14.567 1.00 96.75 117 GLU A C 1
ATOM 909 O O . GLU A 1 117 ? 12.405 -6.695 13.745 1.00 96.75 117 GLU A O 1
ATOM 914 N N . TRP A 1 118 ? 10.295 -6.361 14.457 1.00 97.62 118 TRP A N 1
ATOM 915 C CA . TRP A 1 118 ? 9.659 -7.108 13.389 1.00 97.62 118 TRP A CA 1
ATOM 916 C C . TRP A 1 118 ? 10.051 -6.561 12.018 1.00 97.62 118 TRP A C 1
ATOM 918 O O . TRP A 1 118 ? 10.609 -7.295 11.202 1.00 97.62 118 TRP A O 1
ATOM 928 N N . LEU A 1 119 ? 9.832 -5.264 11.776 1.00 96.00 119 LEU A N 1
ATOM 929 C CA . LEU A 1 119 ? 10.091 -4.648 10.475 1.00 96.00 119 LEU A CA 1
ATOM 930 C C . LEU A 1 119 ? 11.558 -4.780 10.069 1.00 96.00 119 LEU A C 1
ATOM 932 O O . LEU A 1 119 ? 11.841 -5.155 8.932 1.00 96.00 119 LEU A O 1
ATOM 936 N N . THR A 1 120 ? 12.493 -4.523 10.987 1.00 94.81 120 THR A N 1
ATOM 937 C CA . THR A 1 120 ? 13.935 -4.626 10.700 1.00 94.81 120 THR A CA 1
ATOM 938 C C . THR A 1 120 ? 14.396 -6.060 10.422 1.00 94.81 120 THR A C 1
ATOM 940 O O . THR A 1 120 ? 15.407 -6.243 9.745 1.00 94.81 120 THR A O 1
ATOM 943 N N . SER A 1 121 ? 13.643 -7.071 10.868 1.00 95.56 121 SER A N 1
ATOM 944 C CA . SER A 1 121 ? 13.925 -8.486 10.592 1.00 95.56 121 SER A CA 1
ATOM 945 C C . SER A 1 121 ? 13.394 -8.993 9.243 1.00 95.56 121 SER A C 1
ATOM 947 O O . SER A 1 121 ? 13.889 -10.010 8.748 1.00 95.56 121 SER A O 1
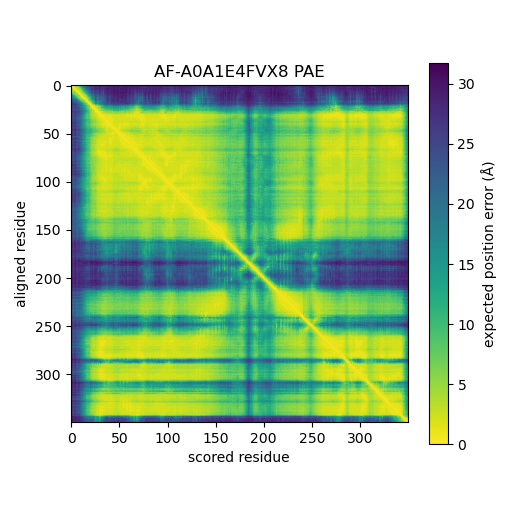ATOM 949 N N . LEU A 1 122 ? 12.416 -8.295 8.645 1.00 94.31 122 LEU A N 1
ATOM 950 C CA . LEU A 1 122 ? 11.728 -8.736 7.430 1.00 94.31 122 LEU A CA 1
ATOM 951 C C . LEU A 1 122 ? 12.678 -8.903 6.240 1.00 94.31 122 LEU A C 1
ATOM 953 O O . LEU A 1 122 ? 13.526 -8.056 5.941 1.00 94.31 122 LEU A O 1
ATOM 957 N N . LYS A 1 123 ? 12.460 -9.975 5.485 1.00 89.38 123 LYS A N 1
ATOM 958 C CA . LYS A 1 123 ? 13.114 -10.259 4.210 1.00 89.38 123 LYS A CA 1
ATOM 959 C C . LYS A 1 123 ? 12.079 -10.295 3.099 1.00 89.38 123 LYS A C 1
ATOM 961 O O . LYS A 1 123 ? 10.912 -10.590 3.311 1.00 89.38 123 LYS A O 1
ATOM 966 N N . VAL A 1 124 ? 12.530 -10.089 1.865 1.00 82.31 124 VAL A N 1
ATOM 967 C CA . VAL A 1 124 ? 11.660 -10.062 0.673 1.00 82.31 124 VAL A CA 1
ATOM 968 C C . VAL A 1 124 ? 10.843 -11.355 0.483 1.00 82.31 124 VAL A C 1
ATOM 970 O O . VAL A 1 124 ? 9.780 -11.320 -0.132 1.00 82.31 124 VAL A O 1
ATOM 973 N N . HIS A 1 125 ? 11.323 -12.497 0.986 1.00 84.62 125 HIS A N 1
ATOM 974 C CA . HIS A 1 125 ? 10.622 -13.786 0.915 1.00 84.62 125 HIS A CA 1
ATOM 975 C C . HIS A 1 125 ? 9.660 -14.048 2.081 1.00 84.62 125 HIS A C 1
ATOM 977 O O . HIS A 1 125 ? 8.988 -15.073 2.066 1.00 84.62 125 HIS A O 1
ATOM 983 N N . ASP A 1 126 ? 9.567 -13.134 3.047 1.00 90.44 126 ASP A N 1
ATOM 984 C CA . ASP A 1 126 ? 8.611 -13.220 4.157 1.00 90.44 126 ASP A CA 1
ATOM 985 C C . ASP A 1 126 ? 7.233 -12.634 3.779 1.00 90.44 126 ASP A C 1
ATOM 987 O O . ASP A 1 126 ? 6.354 -12.521 4.633 1.00 90.44 126 ASP A O 1
ATOM 991 N N . SER A 1 127 ? 7.045 -12.230 2.512 1.00 90.31 127 SER A N 1
ATOM 992 C CA . SER A 1 127 ? 5.754 -11.766 1.981 1.00 90.31 127 SER A CA 1
ATOM 993 C C . SER A 1 127 ? 4.691 -12.853 2.157 1.00 90.31 127 SER A C 1
ATOM 995 O O . SER A 1 127 ? 4.970 -14.049 2.041 1.00 90.31 127 SER A O 1
ATOM 997 N N . ASP A 1 128 ? 3.455 -12.451 2.439 1.00 92.62 128 ASP A N 1
ATOM 998 C CA . ASP A 1 128 ? 2.342 -13.374 2.593 1.00 92.62 128 ASP A CA 1
ATOM 999 C C . ASP A 1 128 ? 2.064 -14.089 1.268 1.00 92.62 128 ASP A C 1
ATOM 1001 O O . ASP A 1 128 ? 1.582 -13.508 0.295 1.00 92.62 128 ASP A O 1
ATOM 1005 N N . ASN A 1 129 ? 2.337 -15.392 1.258 1.00 90.50 129 ASN A N 1
ATOM 1006 C CA . ASN A 1 129 ? 2.182 -16.228 0.073 1.00 90.50 129 ASN A CA 1
ATOM 1007 C C . ASN A 1 129 ? 0.747 -16.230 -0.483 1.00 90.50 129 ASN A C 1
ATOM 1009 O O . ASN A 1 129 ? 0.564 -16.429 -1.683 1.00 90.50 129 ASN A O 1
ATOM 1013 N N . HIS A 1 130 ? -0.284 -16.043 0.353 1.00 90.56 130 HIS A N 1
ATOM 1014 C CA . HIS A 1 130 ? -1.666 -16.027 -0.134 1.00 90.56 130 HIS A CA 1
ATOM 1015 C C . HIS A 1 130 ? -1.938 -14.753 -0.925 1.00 90.56 130 HIS A C 1
ATOM 1017 O O . HIS A 1 130 ? -2.498 -14.828 -2.020 1.00 90.56 130 HIS A O 1
ATOM 1023 N N . TRP A 1 131 ? -1.502 -13.605 -0.406 1.00 92.62 131 TRP A N 1
ATOM 1024 C CA . TRP A 1 131 ? -1.582 -12.351 -1.135 1.00 92.62 131 TRP A CA 1
ATOM 1025 C C . TRP A 1 131 ? -0.729 -12.367 -2.401 1.00 92.62 131 TRP A C 1
ATOM 1027 O O . TRP A 1 131 ? -1.235 -12.012 -3.459 1.00 92.62 131 TRP A O 1
ATOM 1037 N N . ASP A 1 132 ? 0.507 -12.869 -2.346 1.00 89.38 132 ASP A N 1
ATOM 1038 C CA . ASP A 1 132 ? 1.370 -12.990 -3.530 1.00 89.38 132 ASP A CA 1
ATOM 1039 C C . ASP A 1 132 ? 0.710 -13.845 -4.634 1.00 89.38 132 ASP A C 1
ATOM 1041 O O . ASP A 1 132 ? 0.759 -13.497 -5.819 1.00 89.38 132 ASP A O 1
ATOM 1045 N N . ASN A 1 133 ? 0.035 -14.939 -4.260 1.00 90.06 133 ASN A N 1
ATOM 1046 C CA . ASN A 1 133 ? -0.736 -15.769 -5.190 1.00 90.06 133 ASN A CA 1
ATOM 1047 C C . ASN A 1 133 ? -1.974 -15.040 -5.737 1.00 90.06 133 ASN A C 1
ATOM 1049 O O . ASN A 1 133 ? -2.303 -15.179 -6.917 1.00 90.06 133 ASN A O 1
ATOM 1053 N N . GLU A 1 134 ? -2.672 -14.261 -4.906 1.00 90.50 134 GLU A N 1
ATOM 1054 C CA . GLU A 1 134 ? -3.815 -13.456 -5.341 1.00 90.50 134 GLU A CA 1
ATOM 1055 C C . GLU A 1 134 ? -3.386 -12.341 -6.303 1.00 90.50 134 GLU A C 1
ATOM 1057 O O . GLU A 1 134 ? -4.032 -12.158 -7.339 1.00 90.50 134 GLU A O 1
ATOM 1062 N N . VAL A 1 135 ? -2.269 -11.670 -6.011 1.00 87.38 135 VAL A N 1
ATOM 1063 C CA . VAL A 1 135 ? -1.620 -10.692 -6.886 1.00 87.38 135 VAL A CA 1
ATOM 1064 C C . VAL A 1 135 ? -1.318 -11.337 -8.225 1.00 87.38 135 VAL A C 1
ATOM 1066 O O . VAL A 1 135 ? -1.814 -10.854 -9.243 1.00 87.38 135 VAL A O 1
ATOM 1069 N N . ALA A 1 136 ? -0.595 -12.460 -8.238 1.00 87.31 136 ALA A N 1
ATOM 1070 C CA . ALA A 1 136 ? -0.264 -13.175 -9.464 1.00 87.31 136 ALA A CA 1
ATOM 1071 C C . ALA A 1 136 ? -1.518 -13.575 -10.247 1.00 87.31 136 ALA A C 1
ATOM 1073 O O . ALA A 1 136 ? -1.588 -13.359 -11.451 1.00 87.31 136 ALA A O 1
ATOM 1074 N N . ARG A 1 137 ? -2.560 -14.087 -9.589 1.00 89.38 137 ARG A N 1
ATOM 1075 C CA . ARG A 1 137 ? -3.802 -14.474 -10.269 1.00 89.38 137 ARG A CA 1
ATOM 1076 C C . ARG A 1 137 ? -4.516 -13.281 -10.917 1.00 89.38 137 ARG A C 1
ATOM 1078 O O . ARG A 1 137 ? -4.933 -13.388 -12.067 1.00 89.38 137 ARG A O 1
ATOM 1085 N N . ARG A 1 138 ? -4.678 -12.167 -10.194 1.00 85.75 138 ARG A N 1
ATOM 1086 C CA . ARG A 1 138 ? -5.413 -10.970 -10.662 1.00 85.75 138 ARG A CA 1
ATOM 1087 C C . ARG A 1 138 ? -4.698 -10.246 -11.799 1.00 85.75 138 ARG A C 1
ATOM 1089 O O . ARG A 1 138 ? -5.323 -9.795 -12.747 1.00 85.75 138 ARG A O 1
ATOM 1096 N N . SER A 1 139 ? -3.380 -10.196 -11.721 1.00 82.06 139 SER A N 1
ATOM 1097 C CA . SER A 1 139 ? -2.521 -9.463 -12.653 1.00 82.06 139 SER A CA 1
ATOM 1098 C C . SER A 1 139 ? -2.033 -10.298 -13.846 1.00 82.06 139 SER A C 1
ATOM 1100 O O . SER A 1 139 ? -1.163 -9.863 -14.601 1.00 82.06 139 SER A O 1
ATOM 1102 N N . GLY A 1 140 ? -2.546 -11.523 -14.008 1.00 84.06 140 GLY A N 1
ATOM 1103 C CA . GLY A 1 140 ? -2.158 -12.422 -15.094 1.00 84.06 140 GLY A CA 1
ATOM 1104 C C . GLY A 1 140 ? -0.712 -12.914 -14.995 1.00 84.06 140 GLY A C 1
ATOM 1105 O O . GLY A 1 140 ? -0.001 -12.922 -15.988 1.00 84.06 140 GLY A O 1
ATOM 1106 N N . GLY A 1 141 ? -0.273 -13.302 -13.804 1.00 83.69 141 GLY A N 1
ATOM 1107 C CA . GLY A 1 141 ? 1.030 -13.901 -13.520 1.00 83.69 141 GLY A CA 1
ATOM 1108 C C . GLY A 1 141 ? 2.070 -12.940 -12.947 1.00 83.69 141 GLY A C 1
ATOM 1109 O O . GLY A 1 141 ? 3.220 -13.345 -12.789 1.00 83.69 141 GLY A O 1
ATOM 1110 N N . PHE A 1 142 ? 1.721 -11.685 -12.629 1.00 82.06 142 PHE A N 1
ATOM 1111 C CA . PHE A 1 142 ? 2.696 -10.746 -12.070 1.00 82.06 142 PHE A CA 1
ATOM 1112 C C . PHE A 1 142 ? 3.217 -11.239 -10.721 1.00 82.06 142 PHE A C 1
ATOM 1114 O O . PHE A 1 142 ? 2.467 -11.531 -9.793 1.00 82.06 142 PHE A O 1
ATOM 1121 N N . ASN A 1 143 ? 4.537 -11.255 -10.595 1.00 77.94 143 ASN A N 1
ATOM 1122 C CA . ASN A 1 143 ? 5.220 -11.485 -9.338 1.00 77.94 143 ASN A CA 1
ATOM 1123 C C . ASN A 1 143 ? 6.427 -10.550 -9.282 1.00 77.94 143 ASN A C 1
ATOM 1125 O O . ASN A 1 143 ? 7.274 -10.574 -10.178 1.00 77.94 143 ASN 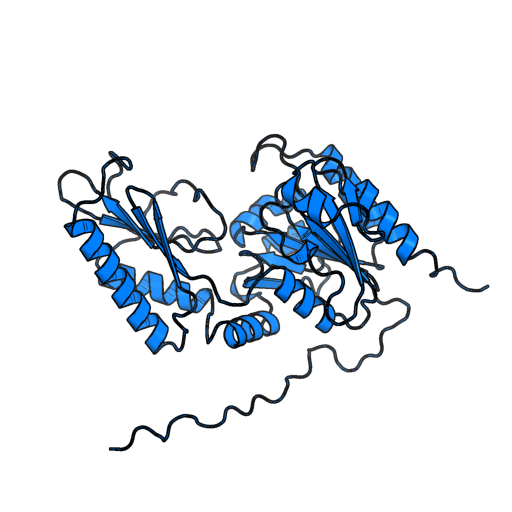A O 1
ATOM 1129 N N . THR A 1 144 ? 6.517 -9.738 -8.228 1.00 72.94 144 THR A N 1
ATOM 1130 C CA . THR A 1 144 ? 7.559 -8.712 -8.088 1.00 72.94 144 THR A CA 1
ATOM 1131 C C . THR A 1 144 ? 8.964 -9.298 -8.240 1.00 72.94 144 THR A C 1
ATOM 1133 O O . THR A 1 144 ? 9.765 -8.786 -9.018 1.00 72.94 144 THR A O 1
ATOM 1136 N N . GLN A 1 145 ? 9.269 -10.414 -7.572 1.00 73.69 145 GLN A N 1
ATOM 1137 C CA . GLN A 1 145 ? 10.599 -11.030 -7.634 1.00 73.69 145 GLN A CA 1
ATOM 1138 C C . GLN A 1 145 ? 10.925 -11.585 -9.027 1.00 73.69 145 GLN A C 1
ATOM 1140 O O . GLN A 1 145 ? 12.071 -11.541 -9.477 1.00 73.69 145 GLN A O 1
ATOM 1145 N N . LEU A 1 146 ? 9.933 -12.148 -9.716 1.00 78.12 146 LEU A N 1
ATOM 1146 C CA . LEU A 1 146 ? 10.082 -12.645 -11.081 1.00 78.12 146 LEU A CA 1
ATOM 1147 C C . LEU A 1 146 ? 10.355 -11.491 -12.049 1.00 78.12 146 LEU A C 1
ATOM 1149 O O . LEU A 1 146 ? 11.323 -11.555 -12.807 1.00 78.12 146 LEU A O 1
ATOM 1153 N N . VAL A 1 147 ? 9.568 -10.416 -11.961 1.00 76.12 147 VAL A N 1
ATOM 1154 C CA . VAL A 1 147 ? 9.734 -9.214 -12.785 1.00 76.12 147 VAL A CA 1
ATOM 1155 C C . VAL A 1 147 ? 11.122 -8.613 -12.581 1.00 76.12 147 VAL A C 1
ATOM 1157 O O . VAL A 1 147 ? 11.820 -8.349 -13.557 1.00 76.12 147 VAL A O 1
ATOM 1160 N N . MET A 1 148 ? 11.588 -8.499 -11.333 1.00 72.06 148 MET A N 1
ATOM 1161 C CA . MET A 1 148 ? 12.929 -7.979 -11.056 1.00 72.06 148 MET A CA 1
ATOM 1162 C C . MET A 1 148 ? 14.041 -8.869 -11.618 1.00 72.06 148 MET A C 1
ATOM 1164 O O . MET A 1 148 ? 15.001 -8.358 -12.199 1.00 72.06 148 MET A O 1
ATOM 1168 N N . ARG A 1 149 ? 13.914 -10.198 -11.503 1.00 76.81 149 ARG A N 1
ATOM 1169 C CA . ARG A 1 149 ? 14.874 -11.142 -12.102 1.00 76.81 149 ARG A CA 1
ATOM 1170 C C . ARG A 1 149 ? 14.904 -11.032 -13.627 1.00 76.81 149 ARG A C 1
ATOM 1172 O O . ARG A 1 149 ? 15.988 -11.066 -14.210 1.00 76.81 149 ARG A O 1
ATOM 1179 N N . ALA A 1 150 ? 13.744 -10.880 -14.265 1.00 79.44 150 ALA A N 1
ATOM 1180 C CA . ALA A 1 150 ? 13.641 -10.682 -15.707 1.00 79.44 150 ALA A CA 1
ATOM 1181 C C . ALA A 1 150 ? 14.314 -9.376 -16.142 1.00 79.44 150 ALA A C 1
ATOM 1183 O O . ALA A 1 150 ? 15.134 -9.400 -17.060 1.00 79.44 150 ALA A O 1
ATOM 1184 N N . THR A 1 151 ? 14.036 -8.274 -15.441 1.00 76.25 151 THR A N 1
ATOM 1185 C CA . THR A 1 151 ? 14.673 -6.974 -15.675 1.00 76.25 151 THR A CA 1
ATOM 1186 C C . THR A 1 151 ? 16.185 -7.087 -15.550 1.00 76.25 151 THR A C 1
ATOM 1188 O O . THR A 1 151 ? 16.888 -6.798 -16.510 1.00 76.25 151 THR A O 1
ATOM 1191 N N . HIS A 1 152 ? 16.699 -7.599 -14.429 1.00 73.88 152 HIS A N 1
ATOM 1192 C CA . HIS A 1 152 ? 18.142 -7.739 -14.216 1.00 73.88 152 HIS A CA 1
ATOM 1193 C C . HIS A 1 152 ? 18.817 -8.594 -15.298 1.00 73.88 152 HIS A C 1
ATOM 1195 O O . HIS A 1 152 ? 19.860 -8.217 -15.824 1.00 73.88 152 HIS A O 1
ATOM 1201 N N . SER A 1 153 ? 18.204 -9.718 -15.684 1.00 80.25 153 SER A N 1
ATOM 1202 C CA . SER A 1 153 ? 18.748 -10.554 -16.755 1.00 80.25 153 SER A CA 1
ATOM 1203 C C . SER A 1 153 ? 18.773 -9.835 -18.102 1.00 80.25 153 SER A C 1
ATOM 1205 O O . SER A 1 153 ? 19.762 -9.952 -18.815 1.00 80.25 153 SER A O 1
ATOM 1207 N N . VAL A 1 154 ? 17.711 -9.108 -18.459 1.00 79.31 154 VAL A N 1
ATOM 1208 C CA . VAL A 1 154 ? 17.647 -8.372 -19.728 1.00 79.31 154 VAL A CA 1
ATOM 1209 C C . VAL A 1 154 ? 18.652 -7.227 -19.749 1.00 79.31 154 VAL A C 1
ATOM 1211 O O . VAL A 1 154 ? 19.240 -6.975 -20.791 1.00 79.31 154 VAL A O 1
ATOM 1214 N N . LEU A 1 155 ? 18.908 -6.570 -18.618 1.00 74.75 155 LEU A N 1
ATOM 1215 C CA . LEU A 1 155 ? 19.992 -5.594 -18.534 1.00 74.75 155 LEU A CA 1
ATOM 1216 C C . LEU A 1 155 ? 21.342 -6.265 -18.784 1.00 74.75 155 LEU A C 1
ATOM 1218 O O . LEU A 1 155 ? 22.062 -5.855 -19.689 1.00 74.75 155 LEU A O 1
ATOM 1222 N N . ASN A 1 156 ? 21.656 -7.349 -18.078 1.00 74.44 156 ASN A N 1
ATOM 1223 C CA . ASN A 1 156 ? 22.931 -8.048 -18.265 1.00 74.44 156 ASN A CA 1
ATOM 1224 C C . ASN A 1 156 ? 23.161 -8.482 -19.726 1.00 74.44 156 ASN A C 1
ATOM 1226 O O . ASN A 1 156 ? 24.266 -8.321 -20.240 1.00 74.44 156 ASN A O 1
ATOM 1230 N N . ASP A 1 157 ? 22.117 -8.932 -20.432 1.00 79.44 157 ASP A N 1
ATOM 1231 C CA . ASP A 1 157 ? 22.199 -9.301 -21.855 1.00 79.44 157 ASP A CA 1
ATOM 1232 C C . ASP A 1 157 ? 22.615 -8.135 -22.774 1.00 79.44 157 ASP A C 1
ATOM 1234 O O . ASP A 1 157 ? 23.117 -8.351 -23.877 1.00 79.44 157 ASP A O 1
ATOM 1238 N N . PHE A 1 158 ? 22.398 -6.893 -22.342 1.00 73.44 158 PHE A N 1
ATOM 1239 C CA . PHE A 1 158 ? 22.759 -5.676 -23.071 1.00 73.44 158 PHE A CA 1
ATOM 1240 C C . PHE A 1 158 ? 24.101 -5.076 -22.610 1.00 73.44 158 PHE A C 1
ATOM 1242 O O . PHE A 1 158 ? 24.439 -3.967 -23.018 1.00 73.44 158 PHE A O 1
ATOM 1249 N N . GLY A 1 159 ? 24.890 -5.801 -21.804 1.00 67.94 159 GLY A N 1
ATOM 1250 C CA . GLY A 1 159 ? 26.238 -5.382 -21.386 1.00 67.94 159 GLY A CA 1
ATOM 1251 C C . GLY A 1 159 ? 26.254 -4.322 -20.284 1.00 67.94 159 GLY A C 1
ATOM 1252 O O . GLY A 1 159 ? 27.265 -3.664 -20.035 1.00 67.94 159 GLY A O 1
ATOM 1253 N N . PHE A 1 160 ? 25.118 -4.140 -19.631 1.00 64.31 160 PHE A N 1
ATOM 1254 C CA . PHE A 1 160 ? 24.989 -3.320 -18.446 1.00 64.31 160 PHE A CA 1
ATOM 1255 C C . PHE A 1 160 ? 25.813 -3.934 -17.292 1.00 64.31 160 PHE A C 1
ATOM 1257 O O . PHE A 1 160 ? 25.833 -5.155 -17.138 1.00 64.31 160 PHE A O 1
ATOM 1264 N N . GLU A 1 161 ? 26.369 -3.109 -16.381 1.00 55.53 161 GLU A N 1
ATOM 1265 C CA . GLU A 1 161 ? 26.948 -3.554 -15.084 1.00 55.53 161 GLU A CA 1
ATOM 1266 C C . GLU A 1 161 ? 26.451 -2.762 -13.858 1.00 55.53 161 GLU A C 1
ATOM 1268 O O . GLU A 1 161 ? 26.153 -1.575 -13.979 1.00 55.53 161 GLU A O 1
ATOM 1273 N N . ARG A 1 162 ? 26.398 -3.396 -12.673 1.00 53.91 162 ARG A N 1
ATOM 1274 C CA . ARG A 1 162 ? 25.864 -2.802 -11.433 1.00 53.91 162 ARG A CA 1
ATOM 1275 C C . ARG A 1 162 ? 26.650 -1.549 -11.036 1.00 53.91 162 ARG A C 1
ATOM 1277 O O . ARG A 1 162 ? 27.872 -1.580 -10.923 1.00 53.91 162 ARG A O 1
ATOM 1284 N N . CYS A 1 163 ? 25.940 -0.462 -10.755 1.00 47.00 163 CYS A N 1
ATOM 1285 C CA . CYS A 1 163 ? 26.510 0.792 -10.284 1.00 47.00 163 CYS A CA 1
ATOM 1286 C C . CYS A 1 163 ? 27.127 0.615 -8.891 1.00 47.00 163 CYS A C 1
ATOM 1288 O O . CYS A 1 163 ? 26.470 0.133 -7.968 1.00 47.00 163 CYS A O 1
ATOM 1290 N N . ALA A 1 164 ? 28.380 1.044 -8.731 1.00 46.12 164 ALA A N 1
ATOM 1291 C CA . ALA A 1 164 ? 29.074 1.034 -7.444 1.00 46.12 164 ALA A CA 1
ATOM 1292 C C . ALA A 1 164 ? 28.619 2.166 -6.501 1.00 46.12 164 ALA A C 1
ATOM 1294 O O . ALA A 1 164 ? 28.906 2.120 -5.308 1.00 46.12 164 ALA A O 1
ATOM 1295 N N . VAL A 1 165 ? 27.925 3.183 -7.027 1.00 46.44 165 VAL A N 1
ATOM 1296 C CA . VAL A 1 165 ? 27.510 4.378 -6.281 1.00 46.44 165 VAL A CA 1
ATOM 1297 C C . VAL A 1 165 ? 25.988 4.371 -6.078 1.00 46.44 165 VAL A C 1
ATOM 1299 O O . VAL A 1 165 ? 25.258 4.170 -7.054 1.00 46.44 165 VAL A O 1
ATOM 1302 N N . PRO A 1 166 ? 25.492 4.611 -4.847 1.00 45.78 166 PRO A N 1
ATOM 1303 C CA . PRO A 1 166 ? 24.071 4.817 -4.588 1.00 45.78 166 PRO A CA 1
ATOM 1304 C C . PRO A 1 166 ? 23.556 6.029 -5.363 1.00 45.78 166 PRO A C 1
ATOM 1306 O O . PRO A 1 166 ? 24.160 7.099 -5.334 1.00 45.78 166 PRO A O 1
ATOM 1309 N N . LEU A 1 167 ? 22.440 5.863 -6.061 1.00 44.12 167 LEU A N 1
ATOM 1310 C CA . LEU A 1 167 ? 21.827 6.948 -6.821 1.00 44.12 167 LEU A CA 1
ATOM 1311 C C . LEU A 1 167 ? 20.747 7.649 -6.011 1.00 44.12 167 LEU A C 1
ATOM 1313 O O . LEU A 1 167 ? 20.251 7.070 -5.040 1.00 44.12 167 LEU A O 1
ATOM 1317 N N . PRO A 1 168 ? 20.363 8.873 -6.416 1.00 44.97 168 PRO A N 1
ATOM 1318 C CA . PRO A 1 168 ? 19.217 9.542 -5.831 1.00 44.97 168 PRO A CA 1
ATOM 1319 C C . PRO A 1 168 ? 17.977 8.641 -5.907 1.00 44.97 168 PRO A C 1
ATOM 1321 O O . PRO A 1 168 ? 17.797 7.935 -6.907 1.00 44.97 168 PRO A O 1
ATOM 1324 N N . PRO A 1 169 ? 17.119 8.656 -4.877 1.00 45.53 169 PRO A N 1
ATOM 1325 C CA . PRO A 1 169 ? 15.860 7.935 -4.929 1.00 45.53 169 PRO A CA 1
ATOM 1326 C C . PRO A 1 169 ? 14.985 8.474 -6.080 1.00 45.53 169 PRO A C 1
ATOM 1328 O O . PRO A 1 169 ? 15.097 9.651 -6.436 1.00 45.53 169 PRO A O 1
ATOM 1331 N N . PRO A 1 170 ? 14.115 7.640 -6.677 1.00 45.28 170 PRO A N 1
ATOM 1332 C CA . PRO A 1 170 ? 13.134 8.093 -7.652 1.00 45.28 170 PRO A CA 1
ATOM 1333 C C . PRO A 1 170 ? 12.283 9.256 -7.161 1.00 45.28 170 PRO A C 1
ATOM 1335 O O . PRO A 1 170 ? 11.993 9.377 -5.974 1.00 45.28 170 PRO A O 1
ATOM 1338 N N . HIS A 1 171 ? 11.771 10.023 -8.122 1.00 43.81 171 HIS A N 1
ATOM 1339 C CA . HIS A 1 171 ? 10.751 11.038 -7.873 1.00 43.81 171 HIS A CA 1
ATOM 1340 C C . HIS A 1 171 ? 9.395 10.446 -7.435 1.00 43.81 171 HIS A C 1
ATOM 1342 O O . HIS A 1 171 ? 8.624 11.160 -6.805 1.00 43.81 171 HIS A O 1
ATOM 1348 N N . HIS A 1 172 ? 9.108 9.170 -7.740 1.00 45.53 172 HIS A N 1
ATOM 1349 C CA . HIS A 1 172 ? 7.896 8.463 -7.307 1.00 45.53 172 HIS A CA 1
ATOM 1350 C C . HIS A 1 172 ? 8.188 7.039 -6.816 1.00 45.53 172 HIS A C 1
ATOM 1352 O O . HIS A 1 172 ? 8.917 6.271 -7.438 1.00 45.53 172 HIS A O 1
ATOM 1358 N N . GLU A 1 173 ? 7.584 6.676 -5.686 1.00 46.59 173 GLU A N 1
ATOM 1359 C CA . GLU A 1 173 ? 7.896 5.453 -4.934 1.00 46.59 173 GLU A CA 1
ATOM 1360 C C . GLU A 1 173 ? 7.243 4.173 -5.496 1.00 46.59 173 GLU A C 1
ATOM 1362 O O . GLU A 1 173 ? 7.654 3.075 -5.137 1.00 46.59 173 GLU A O 1
ATOM 1367 N N . ARG A 1 174 ? 6.257 4.284 -6.401 1.00 44.66 174 ARG A N 1
ATOM 1368 C CA . ARG A 1 174 ? 5.479 3.138 -6.937 1.00 44.66 174 ARG A CA 1
ATOM 1369 C C . ARG A 1 174 ? 6.117 2.441 -8.141 1.00 44.66 174 ARG A C 1
ATOM 1371 O O . ARG A 1 174 ? 5.657 1.384 -8.583 1.00 44.66 174 ARG A O 1
ATOM 1378 N N . ASP A 1 175 ? 7.199 3.002 -8.646 1.00 47.16 175 ASP A N 1
ATOM 1379 C CA . ASP A 1 175 ? 7.605 2.801 -10.022 1.00 47.16 175 ASP A CA 1
ATOM 1380 C C . ASP A 1 175 ? 8.793 1.829 -10.123 1.00 47.16 175 ASP A C 1
ATOM 1382 O O . ASP A 1 175 ? 9.894 2.084 -9.632 1.00 47.16 175 ASP A O 1
ATOM 1386 N N . ALA A 1 176 ? 8.587 0.705 -10.815 1.00 48.66 176 ALA A N 1
ATOM 1387 C CA . ALA A 1 176 ? 9.689 -0.087 -11.351 1.00 48.66 176 ALA A CA 1
ATOM 1388 C C . ALA A 1 176 ? 10.082 0.523 -12.698 1.00 48.66 176 ALA A C 1
ATOM 1390 O O . ALA A 1 176 ? 9.448 0.236 -13.711 1.00 48.66 176 ALA A O 1
ATOM 1391 N N . PHE A 1 177 ? 11.077 1.409 -12.701 1.00 53.12 177 PHE A N 1
ATOM 1392 C CA . PHE A 1 177 ? 11.509 2.076 -13.926 1.00 53.12 177 PHE A CA 1
ATOM 1393 C C . PHE A 1 177 ? 12.392 1.158 -14.768 1.00 53.12 177 PHE A C 1
ATOM 1395 O O . PHE A 1 177 ? 13.136 0.334 -14.251 1.00 53.12 177 PHE A O 1
ATOM 1402 N N . VAL A 1 178 ? 12.338 1.352 -16.077 1.00 50.97 178 VAL A N 1
ATOM 1403 C CA . VAL A 1 178 ? 13.465 1.161 -16.987 1.00 50.97 178 VAL A CA 1
ATOM 1404 C C . VAL A 1 178 ? 13.526 2.455 -17.789 1.00 50.97 178 VAL A C 1
ATOM 1406 O O . VAL A 1 178 ? 12.646 2.706 -18.611 1.00 50.97 178 VAL A O 1
ATOM 1409 N N . ALA A 1 179 ? 14.500 3.316 -17.492 1.00 49.56 179 ALA A N 1
ATOM 1410 C CA . ALA A 1 179 ? 14.652 4.615 -18.150 1.00 49.56 179 ALA A CA 1
ATOM 1411 C C . ALA A 1 179 ? 15.958 4.663 -18.933 1.00 49.56 179 ALA A C 1
ATOM 1413 O O . ALA A 1 179 ? 17.002 4.472 -18.326 1.00 49.56 179 ALA A O 1
ATOM 1414 N N . ALA A 1 180 ? 15.890 4.949 -20.236 1.00 49.25 180 ALA A N 1
ATOM 1415 C CA . ALA A 1 180 ? 17.045 5.254 -21.080 1.00 49.25 180 ALA A CA 1
ATOM 1416 C C . ALA A 1 180 ? 17.434 6.737 -20.941 1.00 49.25 180 ALA A C 1
ATOM 1418 O O . ALA A 1 180 ? 16.602 7.606 -21.212 1.00 49.25 180 ALA A O 1
ATOM 1419 N N . VAL A 1 181 ? 18.678 7.044 -20.559 1.00 49.31 181 VAL A N 1
ATOM 1420 C CA . VAL A 1 181 ? 19.181 8.432 -20.411 1.00 49.31 181 VAL A CA 1
ATOM 1421 C C . VAL A 1 181 ? 20.389 8.668 -21.329 1.00 49.31 181 VAL A C 1
ATOM 1423 O O . VAL A 1 181 ? 21.214 7.761 -21.431 1.00 49.31 181 VAL A O 1
ATOM 1426 N N . PRO A 1 182 ? 20.531 9.838 -21.991 1.00 44.59 182 PRO A N 1
ATOM 1427 C CA . PRO A 1 182 ? 21.720 10.162 -22.782 1.00 44.59 182 PRO A CA 1
ATOM 1428 C C . PRO A 1 182 ? 22.994 10.172 -21.929 1.00 44.59 182 PRO A C 1
ATOM 1430 O O . PRO A 1 182 ? 23.083 10.920 -20.959 1.00 44.59 182 PRO A O 1
ATOM 1433 N N . GLY A 1 183 ? 23.999 9.398 -22.319 1.00 42.34 183 GLY A N 1
ATOM 1434 C CA . GLY A 1 183 ? 25.344 9.443 -21.754 1.00 42.34 183 GLY A CA 1
ATOM 1435 C C . GLY A 1 183 ? 26.238 10.470 -22.447 1.00 42.34 183 GLY A C 1
ATOM 1436 O O . GLY A 1 183 ? 25.941 10.973 -23.535 1.00 42.34 183 GLY A O 1
ATOM 1437 N N . GLY A 1 184 ? 27.355 10.790 -21.787 1.00 47.97 184 GLY A N 1
ATOM 1438 C CA . GLY A 1 184 ? 28.417 11.661 -22.294 1.00 47.97 184 GLY A CA 1
ATOM 1439 C C . GLY A 1 184 ? 29.146 11.114 -23.532 1.00 47.97 184 GLY A C 1
ATOM 1440 O O . GLY A 1 184 ? 28.587 10.360 -24.318 1.00 47.97 184 GLY A O 1
ATOM 1441 N N . LYS A 1 185 ? 30.411 11.530 -23.717 1.00 37.72 185 LYS A N 1
ATOM 1442 C CA . LYS A 1 185 ? 31.194 11.552 -24.981 1.00 37.72 185 LYS A CA 1
ATOM 1443 C C . LYS A 1 185 ? 31.235 10.282 -25.865 1.00 37.72 185 LYS A C 1
ATOM 1445 O O . LYS A 1 185 ? 31.748 10.390 -26.972 1.00 37.72 185 LYS A O 1
ATOM 1450 N N . ASN A 1 186 ? 30.657 9.153 -25.454 1.00 40.16 186 ASN A N 1
ATOM 1451 C CA . ASN A 1 186 ? 30.614 7.895 -26.205 1.00 40.16 186 ASN A CA 1
ATOM 1452 C C . ASN A 1 186 ? 29.193 7.342 -26.476 1.00 40.16 186 ASN A C 1
ATOM 1454 O O . ASN A 1 186 ? 29.076 6.219 -26.955 1.00 40.16 186 ASN A O 1
ATOM 1458 N N . GLY A 1 187 ? 28.114 8.092 -26.206 1.00 44.16 187 GLY A N 1
ATOM 1459 C CA . GLY A 1 187 ? 26.749 7.682 -26.590 1.00 44.16 187 GLY A CA 1
ATOM 1460 C C . GLY A 1 187 ? 26.164 6.511 -25.788 1.00 44.16 187 GLY A C 1
ATOM 1461 O O . GLY A 1 187 ? 25.305 5.788 -26.287 1.00 44.16 187 GLY A O 1
ATOM 1462 N N . GLU A 1 188 ? 26.633 6.305 -24.558 1.00 44.72 188 GLU A N 1
ATOM 1463 C CA . GLU A 1 188 ? 26.101 5.285 -23.650 1.00 44.72 188 GLU A CA 1
ATOM 1464 C C . GLU A 1 188 ? 24.677 5.647 -23.195 1.00 44.72 188 GLU A C 1
ATOM 1466 O O . GLU A 1 188 ? 24.328 6.820 -23.105 1.00 44.72 188 GLU A O 1
ATOM 1471 N N . VAL A 1 189 ? 23.835 4.647 -22.929 1.00 45.12 189 VAL A N 1
ATOM 1472 C CA . VAL A 1 189 ? 22.466 4.831 -22.426 1.00 45.12 189 VAL A CA 1
ATOM 1473 C C . VAL A 1 189 ? 22.412 4.268 -21.016 1.00 45.12 189 VAL A C 1
ATOM 1475 O O . VAL A 1 189 ? 22.688 3.086 -20.855 1.00 45.12 189 VAL A O 1
ATOM 1478 N N . ALA A 1 190 ? 22.054 5.057 -20.002 1.00 46.53 190 ALA A N 1
ATOM 1479 C CA . ALA A 1 190 ? 21.813 4.505 -18.664 1.00 46.53 190 ALA A CA 1
ATOM 1480 C C . ALA A 1 190 ? 20.472 3.770 -18.646 1.00 46.53 190 ALA A C 1
ATOM 1482 O O . ALA A 1 190 ? 19.531 4.266 -19.259 1.00 46.53 190 ALA A O 1
ATOM 1483 N N . VAL A 1 191 ? 20.373 2.639 -17.940 1.00 46.00 191 VAL A N 1
ATOM 1484 C CA . VAL A 1 191 ? 19.090 2.048 -17.559 1.00 46.00 191 VAL A CA 1
ATOM 1485 C C . VAL A 1 191 ? 18.929 2.116 -16.053 1.00 46.00 191 VAL A C 1
ATOM 1487 O O . VAL A 1 191 ? 19.616 1.431 -15.293 1.00 46.00 191 VAL A O 1
ATOM 1490 N N . VAL A 1 192 ? 17.968 2.929 -15.627 1.00 47.97 192 VAL A N 1
ATOM 1491 C CA . VAL A 1 192 ? 17.558 2.971 -14.228 1.00 47.97 192 VAL A CA 1
ATOM 1492 C C . VAL A 1 192 ? 16.534 1.866 -13.992 1.00 47.97 192 VAL A C 1
ATOM 1494 O O . VAL A 1 192 ? 15.389 2.044 -14.395 1.00 47.97 192 VAL A O 1
ATOM 1497 N N . ALA A 1 193 ? 16.931 0.746 -13.370 1.00 42.66 193 ALA A N 1
ATOM 1498 C CA . ALA A 1 193 ? 15.982 -0.177 -12.751 1.00 42.66 193 ALA A CA 1
ATOM 1499 C C . ALA A 1 193 ? 15.828 0.146 -11.269 1.00 42.66 193 ALA A C 1
ATOM 1501 O O . ALA A 1 193 ? 16.766 0.011 -10.481 1.00 42.66 193 ALA A O 1
ATOM 1502 N N . LEU A 1 194 ? 14.633 0.594 -10.895 1.00 43.75 194 LEU A N 1
ATOM 1503 C CA . LEU A 1 194 ? 14.301 0.836 -9.499 1.00 43.75 194 LEU A CA 1
ATOM 1504 C C . LEU A 1 194 ? 13.564 -0.384 -8.976 1.00 43.75 194 LEU A C 1
ATOM 1506 O O . LEU A 1 194 ? 12.496 -0.761 -9.455 1.00 43.75 194 LEU A O 1
ATOM 1510 N N . THR A 1 195 ? 14.220 -1.061 -8.042 1.00 40.03 195 THR A N 1
ATOM 1511 C CA . THR A 1 195 ? 13.625 -2.141 -7.275 1.00 40.03 195 THR A CA 1
ATOM 1512 C C . THR A 1 195 ? 12.655 -1.570 -6.249 1.00 40.03 195 THR A C 1
ATOM 1514 O O . THR A 1 195 ? 12.823 -0.486 -5.689 1.00 40.03 195 THR A O 1
ATOM 1517 N N . LYS A 1 196 ? 11.684 -2.413 -5.931 1.00 43.25 196 LYS A N 1
ATOM 1518 C CA . LYS A 1 196 ? 10.689 -2.284 -4.868 1.00 43.25 196 LYS A CA 1
ATOM 1519 C C . LYS A 1 196 ? 11.226 -2.608 -3.456 1.00 43.25 196 LYS A C 1
ATOM 1521 O O . LYS A 1 196 ? 10.470 -2.754 -2.502 1.00 43.25 196 LYS A O 1
ATOM 1526 N N . ASP A 1 197 ? 12.545 -2.725 -3.314 1.00 40.00 197 ASP A N 1
ATOM 1527 C CA . ASP A 1 197 ? 13.306 -2.747 -2.057 1.00 40.00 197 ASP A CA 1
ATOM 1528 C C . ASP A 1 197 ? 14.523 -1.806 -2.125 1.00 40.00 197 ASP A C 1
ATOM 1530 O O . ASP A 1 197 ? 15.422 -1.904 -1.296 1.00 40.00 197 ASP A O 1
ATOM 1534 N N . GLN A 1 198 ? 14.598 -0.944 -3.143 1.00 47.50 198 GLN A N 1
ATOM 1535 C CA . GLN A 1 198 ? 15.744 -0.086 -3.462 1.00 47.50 198 GLN A CA 1
ATOM 1536 C C . GLN A 1 198 ? 17.136 -0.697 -3.216 1.00 47.50 198 GLN A C 1
ATOM 1538 O O . GLN A 1 198 ? 18.097 0.020 -2.936 1.00 47.50 198 GLN A O 1
ATOM 1543 N N . THR A 1 199 ? 17.314 -2.005 -3.433 1.00 36.78 199 THR A N 1
ATOM 1544 C CA . THR A 1 199 ? 18.607 -2.473 -3.929 1.00 36.78 199 THR A CA 1
ATOM 1545 C C . THR A 1 199 ? 18.763 -1.927 -5.345 1.00 36.78 199 THR A C 1
ATOM 1547 O O . THR A 1 199 ? 18.289 -2.504 -6.316 1.00 36.78 199 THR A O 1
ATOM 1550 N N . THR A 1 200 ? 19.348 -0.737 -5.472 1.00 35.34 200 THR A N 1
ATOM 1551 C CA . THR A 1 200 ? 19.490 -0.058 -6.759 1.00 35.34 200 THR A CA 1
ATOM 1552 C C . THR A 1 200 ? 20.279 -0.946 -7.716 1.00 35.34 200 THR A C 1
ATOM 1554 O O . THR A 1 200 ? 21.484 -1.153 -7.560 1.00 35.34 200 THR A O 1
ATOM 1557 N N . LEU A 1 201 ? 19.597 -1.474 -8.725 1.00 35.31 201 LEU A N 1
ATOM 1558 C CA . LEU A 1 201 ? 20.216 -2.113 -9.873 1.00 35.31 201 LEU A CA 1
ATOM 1559 C C . LEU A 1 201 ? 20.175 -1.099 -11.009 1.00 35.31 201 LEU A C 1
ATOM 1561 O O . LEU A 1 201 ? 19.468 -1.237 -11.997 1.00 35.31 201 LEU A O 1
ATOM 1565 N N . MET A 1 202 ? 20.954 -0.038 -10.834 1.00 37.31 202 MET A N 1
ATOM 1566 C CA . MET A 1 202 ? 21.352 0.795 -11.953 1.00 37.31 202 MET A CA 1
ATOM 1567 C C . MET A 1 202 ? 22.551 0.182 -12.625 1.00 37.31 202 MET A C 1
ATOM 1569 O O . MET A 1 202 ? 23.492 -0.253 -11.967 1.00 37.31 202 MET A O 1
ATOM 1573 N N . PHE A 1 203 ? 22.499 0.202 -13.940 1.00 38.75 203 PHE A N 1
ATOM 1574 C CA . PHE A 1 203 ? 23.593 -0.124 -14.817 1.00 38.75 203 PHE A CA 1
ATOM 1575 C C . PHE A 1 203 ? 23.507 0.949 -15.933 1.00 38.75 203 PHE A C 1
ATOM 1577 O O . PHE A 1 203 ? 22.456 1.052 -16.553 1.00 38.75 203 PHE A O 1
ATOM 1584 N N . ARG A 1 204 ? 24.442 1.853 -16.275 1.00 42.97 204 ARG A N 1
ATOM 1585 C CA . ARG A 1 204 ? 25.861 2.151 -15.993 1.00 42.97 204 ARG A CA 1
ATOM 1586 C C . ARG A 1 204 ? 26.134 3.613 -16.496 1.00 42.97 204 ARG A C 1
ATOM 1588 O O . ARG A 1 204 ? 25.326 4.125 -17.263 1.00 42.97 204 ARG A O 1
ATOM 1595 N N . ALA A 1 205 ? 27.291 4.193 -16.139 1.00 37.28 205 ALA A N 1
ATOM 1596 C CA . ALA A 1 205 ? 28.067 5.268 -16.814 1.00 37.28 205 ALA A CA 1
ATOM 1597 C C . ALA A 1 205 ? 27.620 6.770 -16.838 1.00 37.28 205 ALA A C 1
ATOM 1599 O O . ALA A 1 205 ? 26.465 7.119 -17.031 1.00 37.28 205 ALA A O 1
ATOM 1600 N N . ASP A 1 206 ? 28.638 7.623 -16.615 1.00 39.03 206 ASP A N 1
ATOM 1601 C CA . ASP A 1 206 ? 28.799 9.097 -16.480 1.00 39.03 206 ASP A CA 1
ATOM 1602 C C . ASP A 1 206 ? 27.607 10.076 -16.711 1.00 39.03 206 ASP A C 1
ATOM 1604 O O . ASP A 1 206 ? 27.019 10.172 -17.788 1.00 39.03 206 ASP A O 1
ATOM 1608 N N . PHE A 1 207 ? 27.373 10.925 -15.696 1.00 41.41 207 PHE A N 1
ATOM 1609 C CA . PHE A 1 207 ? 26.163 11.707 -15.370 1.00 41.41 207 PHE A CA 1
ATOM 1610 C C . PHE A 1 207 ? 26.213 13.206 -15.725 1.00 41.41 207 PHE A C 1
ATOM 1612 O O . PHE A 1 207 ? 25.694 14.046 -14.988 1.00 41.41 207 PHE A O 1
ATOM 1619 N N . LYS A 1 208 ? 26.849 13.617 -16.825 1.00 41.84 208 LYS A N 1
ATOM 1620 C CA . LYS A 1 208 ? 27.095 15.065 -16.985 1.00 41.84 208 LYS A CA 1
ATOM 1621 C C . LYS A 1 208 ? 25.874 15.922 -17.339 1.00 41.84 208 LYS A C 1
ATOM 1623 O O . LYS A 1 208 ? 25.966 17.124 -17.110 1.00 41.84 208 LYS A O 1
ATOM 1628 N N . ASP A 1 209 ? 24.762 15.373 -17.851 1.00 49.78 209 ASP A N 1
ATOM 1629 C CA . ASP A 1 209 ? 23.552 16.180 -18.108 1.00 49.78 209 ASP A CA 1
ATOM 1630 C C . ASP A 1 209 ? 22.270 15.359 -18.399 1.00 49.78 209 ASP A C 1
ATOM 1632 O O . ASP A 1 209 ? 22.066 14.892 -19.521 1.00 49.78 209 ASP A O 1
ATOM 1636 N N . VAL A 1 210 ? 21.374 15.222 -17.413 1.00 47.41 210 VAL A N 1
ATOM 1637 C CA . VAL A 1 210 ? 20.051 14.569 -17.569 1.00 47.41 210 VAL A CA 1
ATOM 1638 C C . VAL A 1 210 ? 19.031 15.421 -18.336 1.00 47.41 210 VAL A C 1
ATOM 1640 O O . VAL A 1 210 ? 18.007 14.900 -18.767 1.00 47.41 210 VAL A O 1
ATOM 1643 N N . ASN A 1 211 ? 19.302 16.713 -18.551 1.00 51.16 211 ASN A N 1
ATOM 1644 C CA . ASN A 1 211 ? 18.362 17.621 -19.214 1.00 51.16 211 ASN A CA 1
ATOM 1645 C C . ASN A 1 211 ? 18.480 17.595 -20.743 1.00 51.16 211 ASN A C 1
ATOM 1647 O O . ASN A 1 211 ? 17.726 18.283 -21.437 1.00 51.16 211 ASN A O 1
ATOM 1651 N N . LYS A 1 212 ? 19.412 16.809 -21.298 1.00 54.72 212 LYS A N 1
ATOM 1652 C CA . LYS A 1 212 ? 19.544 16.675 -22.749 1.00 54.72 212 LYS A CA 1
ATOM 1653 C C . LYS A 1 212 ? 18.406 15.823 -23.321 1.00 54.72 212 LYS A C 1
ATOM 1655 O O . LYS A 1 212 ? 18.133 14.739 -22.806 1.00 54.72 212 LYS A O 1
ATOM 1660 N N . PRO A 1 213 ? 17.760 16.263 -24.412 1.00 57.62 213 PRO A N 1
ATOM 1661 C CA . PRO A 1 213 ? 16.706 15.484 -25.050 1.00 57.62 213 PRO A CA 1
ATOM 1662 C C . PRO A 1 213 ? 17.245 14.159 -25.615 1.00 57.62 213 PRO A C 1
ATOM 1664 O O . PRO A 1 213 ? 18.376 14.082 -26.104 1.00 57.62 213 PRO A O 1
ATOM 1667 N N . LEU A 1 214 ? 16.417 13.107 -25.590 1.00 59.12 214 LEU A N 1
ATOM 1668 C CA . LEU A 1 214 ? 16.756 11.820 -26.208 1.00 59.12 214 LEU A CA 1
ATOM 1669 C C . LEU A 1 214 ? 16.908 11.963 -27.719 1.00 59.12 214 LEU A C 1
ATOM 1671 O O . LEU A 1 214 ? 16.005 12.450 -28.403 1.00 59.12 214 LEU A O 1
ATOM 1675 N N . THR A 1 215 ? 18.004 11.425 -28.248 1.00 66.38 215 THR A N 1
ATOM 1676 C CA . THR A 1 215 ? 18.150 11.198 -29.684 1.00 66.38 215 THR A CA 1
ATOM 1677 C C . THR A 1 215 ? 17.185 10.091 -30.140 1.00 66.38 215 THR A C 1
ATOM 1679 O O . THR A 1 215 ? 16.753 9.266 -29.324 1.00 66.38 215 THR A O 1
ATOM 1682 N N . PRO A 1 216 ? 16.860 10.008 -31.443 1.00 74.06 216 PRO A N 1
ATOM 1683 C CA . PRO A 1 216 ? 16.126 8.868 -31.995 1.00 74.06 216 PRO A CA 1
ATOM 1684 C C . PRO A 1 216 ? 16.764 7.515 -31.639 1.00 74.06 216 PRO A C 1
ATOM 1686 O O . PRO A 1 216 ? 16.053 6.593 -31.247 1.00 74.06 216 PRO A O 1
ATOM 1689 N N . ALA A 1 217 ? 18.100 7.432 -31.647 1.00 66.50 217 ALA A N 1
ATOM 1690 C CA . ALA A 1 217 ? 18.836 6.225 -31.277 1.00 66.50 217 ALA A CA 1
ATOM 1691 C C . ALA A 1 217 ? 18.580 5.789 -29.822 1.00 66.50 217 ALA A C 1
ATOM 1693 O O . ALA A 1 217 ? 18.412 4.599 -29.560 1.00 66.50 217 ALA A O 1
ATOM 1694 N N . HIS A 1 218 ? 18.477 6.733 -28.877 1.00 65.81 218 HIS A N 1
ATOM 1695 C CA . HIS A 1 218 ? 18.142 6.403 -27.487 1.00 65.81 218 HIS A CA 1
ATOM 1696 C C . HIS A 1 218 ? 16.716 5.854 -27.356 1.00 65.81 218 HIS A C 1
ATOM 1698 O O . HIS A 1 218 ? 16.488 4.899 -26.615 1.00 65.81 218 HIS A O 1
ATOM 1704 N N . LYS A 1 219 ? 15.757 6.422 -28.100 1.00 69.62 219 LYS A N 1
ATOM 1705 C CA . LYS A 1 219 ? 14.368 5.935 -28.118 1.00 69.62 219 LYS A CA 1
ATOM 1706 C C . LYS A 1 219 ? 14.280 4.529 -28.715 1.00 69.62 219 LYS A C 1
ATOM 1708 O O . LYS A 1 219 ? 13.583 3.672 -28.180 1.00 69.62 219 LYS A O 1
ATOM 1713 N N . ASP A 1 220 ? 15.015 4.259 -29.790 1.00 73.94 220 ASP A N 1
ATOM 1714 C CA . ASP A 1 220 ? 15.047 2.930 -30.408 1.00 73.94 220 ASP A CA 1
ATOM 1715 C C . ASP A 1 220 ? 15.713 1.887 -29.509 1.00 73.94 220 ASP A C 1
ATOM 1717 O O . ASP A 1 220 ? 15.227 0.758 -29.401 1.00 73.94 220 ASP A O 1
ATOM 1721 N N . PHE A 1 221 ? 16.769 2.273 -28.791 1.00 74.06 221 PHE A N 1
ATOM 1722 C CA . PHE A 1 221 ? 17.377 1.427 -27.773 1.00 74.06 221 PHE A CA 1
ATOM 1723 C C . PHE A 1 221 ? 16.400 1.100 -26.635 1.00 74.06 221 PHE A C 1
ATOM 1725 O O . PHE A 1 221 ? 16.225 -0.074 -26.305 1.00 74.06 221 PHE A O 1
ATOM 1732 N N . ALA A 1 222 ? 15.710 2.105 -26.085 1.00 71.19 222 ALA A N 1
ATOM 1733 C CA . ALA A 1 222 ? 14.713 1.917 -25.030 1.00 71.19 222 ALA A CA 1
ATOM 1734 C C . ALA A 1 222 ? 13.594 0.959 -25.467 1.00 71.19 222 ALA A C 1
ATOM 1736 O O . ALA A 1 222 ? 13.244 0.031 -24.740 1.00 71.19 222 ALA A O 1
ATOM 1737 N N . ARG A 1 223 ? 13.087 1.116 -26.697 1.00 74.56 223 ARG A N 1
ATOM 1738 C CA . ARG A 1 223 ? 12.103 0.194 -27.289 1.00 74.56 223 ARG A CA 1
ATOM 1739 C C . ARG A 1 223 ? 12.651 -1.222 -27.436 1.00 74.56 223 ARG A C 1
ATOM 1741 O O . ARG A 1 223 ? 11.939 -2.179 -27.145 1.00 74.56 223 ARG A O 1
ATOM 1748 N N . LYS A 1 224 ? 13.902 -1.380 -27.883 1.00 77.88 224 LYS A N 1
ATOM 1749 C CA . LYS A 1 224 ? 14.547 -2.696 -28.024 1.00 77.88 224 LYS A CA 1
ATOM 1750 C C . LYS A 1 224 ? 14.679 -3.395 -26.671 1.00 77.88 224 LYS A C 1
ATOM 1752 O O . LYS A 1 224 ? 14.403 -4.590 -26.577 1.00 77.88 224 LYS A O 1
ATOM 1757 N N . LEU A 1 225 ? 15.068 -2.651 -25.640 1.00 76.25 225 LEU A N 1
ATOM 1758 C CA . LEU A 1 225 ? 15.172 -3.142 -24.272 1.00 76.25 225 LEU A CA 1
ATOM 1759 C C . LEU A 1 225 ? 13.802 -3.546 -23.712 1.00 76.25 225 LEU A C 1
ATOM 1761 O O . LEU A 1 225 ? 13.644 -4.670 -23.238 1.00 76.25 225 LEU A O 1
ATOM 1765 N N . ALA A 1 226 ? 12.798 -2.673 -23.844 1.00 75.50 226 ALA A N 1
ATOM 1766 C CA . ALA A 1 226 ? 11.427 -2.949 -23.422 1.00 75.50 226 ALA A CA 1
ATOM 1767 C C . ALA A 1 226 ? 10.876 -4.209 -24.103 1.00 75.50 226 ALA A C 1
ATOM 1769 O O . ALA A 1 226 ? 10.359 -5.094 -23.433 1.00 75.50 226 ALA A O 1
ATOM 1770 N N . ARG A 1 227 ? 11.088 -4.359 -25.416 1.00 80.81 227 ARG A N 1
ATOM 1771 C CA . ARG A 1 227 ? 10.656 -5.545 -26.169 1.00 80.81 227 ARG A CA 1
ATOM 1772 C C . ARG A 1 227 ? 11.328 -6.828 -25.670 1.00 80.81 227 ARG A C 1
ATOM 1774 O O . ARG A 1 227 ? 10.685 -7.869 -25.585 1.00 80.81 227 ARG A O 1
ATOM 1781 N N . LYS A 1 228 ? 12.612 -6.769 -25.296 1.00 85.31 228 LYS A N 1
ATOM 1782 C CA . LYS A 1 228 ? 13.325 -7.918 -24.707 1.00 85.31 228 LYS A CA 1
ATOM 1783 C C . LYS A 1 228 ? 12.819 -8.271 -23.313 1.00 85.31 228 LYS A C 1
ATOM 1785 O O . LYS A 1 228 ? 12.743 -9.456 -22.984 1.00 85.31 228 LYS A O 1
ATOM 1790 N N . LEU A 1 229 ? 12.438 -7.269 -22.527 1.00 80.81 229 LEU A N 1
ATOM 1791 C CA . LEU A 1 229 ? 11.784 -7.466 -21.239 1.00 80.81 229 LEU A CA 1
ATOM 1792 C C . LEU A 1 229 ? 10.398 -8.095 -21.405 1.00 80.81 229 LEU A C 1
ATOM 1794 O O . LEU A 1 229 ? 10.119 -9.109 -20.773 1.00 80.81 229 LEU A O 1
ATOM 1798 N N . GLU A 1 230 ? 9.580 -7.576 -22.319 1.00 81.19 230 GLU A N 1
ATOM 1799 C CA . GLU A 1 230 ? 8.274 -8.136 -22.680 1.00 81.19 230 GLU A CA 1
ATOM 1800 C C . GLU A 1 230 ? 8.387 -9.606 -23.123 1.00 81.19 230 GLU A C 1
ATOM 1802 O O . GLU A 1 230 ? 7.654 -10.463 -22.626 1.00 81.19 230 GLU A O 1
ATOM 1807 N N . GLU A 1 231 ? 9.346 -9.929 -23.998 1.00 88.69 231 GLU A N 1
ATOM 1808 C CA . GLU A 1 231 ? 9.623 -11.307 -24.423 1.00 88.69 231 GLU A CA 1
ATOM 1809 C C . GLU A 1 231 ? 9.973 -12.213 -23.231 1.00 88.69 231 GLU A C 1
ATOM 1811 O O . GLU A 1 231 ? 9.517 -13.357 -23.168 1.00 88.69 231 GLU A O 1
ATOM 1816 N N . ARG A 1 232 ? 10.791 -11.726 -22.287 1.00 88.25 232 ARG A N 1
ATOM 1817 C CA . ARG A 1 232 ? 11.214 -12.497 -21.108 1.00 88.25 232 ARG A CA 1
ATOM 1818 C C . ARG A 1 232 ? 10.053 -12.752 -20.152 1.00 88.25 232 ARG A C 1
ATOM 1820 O O . ARG A 1 232 ? 9.867 -13.888 -19.727 1.00 88.25 232 ARG A O 1
ATOM 1827 N N . LEU A 1 233 ? 9.281 -11.713 -19.854 1.00 83.69 233 LEU A N 1
ATOM 1828 C CA . LEU A 1 233 ? 8.128 -11.758 -18.957 1.00 83.69 233 LEU A CA 1
ATOM 1829 C C . LEU A 1 233 ? 7.020 -12.653 -19.515 1.00 83.69 233 LEU A C 1
ATOM 1831 O O . LEU A 1 233 ? 6.521 -13.523 -18.806 1.00 83.69 233 LEU A O 1
ATOM 1835 N N . THR A 1 234 ? 6.721 -12.532 -20.810 1.00 88.00 234 THR A N 1
ATOM 1836 C CA . THR A 1 234 ? 5.737 -13.391 -21.490 1.00 88.00 234 THR A CA 1
ATOM 1837 C C . THR A 1 234 ? 6.141 -14.864 -21.418 1.00 88.00 234 THR A C 1
ATOM 1839 O O . THR A 1 234 ? 5.319 -15.718 -21.099 1.00 88.00 234 THR A O 1
ATOM 1842 N N . LYS A 1 235 ? 7.425 -15.181 -21.651 1.00 90.75 235 LYS A N 1
ATOM 1843 C CA . LYS A 1 235 ? 7.953 -16.553 -21.508 1.00 90.75 235 LYS A CA 1
ATOM 1844 C C . LYS A 1 235 ? 7.840 -17.097 -20.084 1.00 90.75 235 LYS A C 1
ATOM 1846 O O . LYS A 1 235 ? 7.829 -18.308 -19.901 1.00 90.75 235 LYS A O 1
ATOM 1851 N N . GLN A 1 236 ? 7.783 -16.213 -19.094 1.00 87.50 236 GLN A N 1
ATOM 1852 C CA . GLN A 1 236 ? 7.607 -16.548 -17.685 1.00 87.50 236 GLN A CA 1
ATOM 1853 C C . GLN A 1 236 ? 6.136 -16.503 -17.239 1.00 87.50 236 GLN A C 1
ATOM 1855 O O . GLN A 1 236 ? 5.862 -16.666 -16.054 1.00 87.50 236 GLN A O 1
ATOM 1860 N N . GLY A 1 237 ? 5.196 -16.312 -18.171 1.00 87.75 237 GLY A N 1
ATOM 1861 C CA . GLY A 1 237 ? 3.761 -16.333 -17.897 1.00 87.75 237 GLY A CA 1
ATOM 1862 C C . GLY A 1 237 ? 3.199 -15.035 -17.317 1.00 87.75 237 GLY A C 1
ATOM 1863 O O . GLY A 1 237 ? 2.087 -15.057 -16.804 1.00 87.75 237 GLY A O 1
ATOM 1864 N N . VAL A 1 238 ? 3.933 -13.920 -17.390 1.00 83.19 238 VAL A N 1
ATOM 1865 C CA . VAL A 1 238 ? 3.455 -12.609 -16.928 1.00 83.19 238 VAL A CA 1
ATOM 1866 C C . VAL A 1 238 ? 2.714 -11.891 -18.052 1.00 83.19 238 VAL A C 1
ATOM 1868 O O . VAL A 1 238 ? 3.265 -11.656 -19.130 1.00 83.19 238 VAL A O 1
ATOM 1871 N N . SER A 1 239 ? 1.478 -11.492 -17.776 1.00 82.38 239 SER A N 1
ATOM 1872 C CA . SER A 1 239 ? 0.648 -10.673 -18.649 1.00 82.38 239 SER A CA 1
ATOM 1873 C C . SER A 1 239 ? 1.234 -9.274 -18.804 1.00 82.38 239 SER A C 1
ATOM 1875 O O . SER A 1 239 ? 1.556 -8.590 -17.834 1.00 82.38 239 SER A O 1
ATOM 1877 N N . LEU A 1 240 ? 1.320 -8.819 -20.052 1.00 75.00 240 LEU A N 1
ATOM 1878 C CA . LEU A 1 240 ? 1.810 -7.483 -20.392 1.00 75.00 240 LEU A CA 1
ATOM 1879 C C . LEU A 1 240 ? 0.711 -6.414 -20.369 1.00 75.00 240 LEU A C 1
ATOM 1881 O O . LEU A 1 240 ? 0.992 -5.260 -20.680 1.00 75.00 240 LEU A O 1
ATOM 1885 N N . ASN A 1 241 ? -0.527 -6.764 -20.003 1.00 71.12 241 ASN A N 1
ATOM 1886 C CA . ASN A 1 241 ? -1.598 -5.776 -19.815 1.00 71.12 241 ASN A CA 1
ATOM 1887 C C . ASN A 1 241 ? -1.285 -4.813 -18.649 1.00 71.12 241 ASN A C 1
ATOM 1889 O O . ASN A 1 241 ? -1.791 -3.700 -18.611 1.00 71.12 241 ASN A O 1
ATOM 1893 N N . ALA A 1 242 ? -0.375 -5.224 -17.765 1.00 60.41 242 ALA A N 1
ATOM 1894 C CA . ALA A 1 242 ? 0.222 -4.497 -16.648 1.00 60.41 242 ALA A CA 1
ATOM 1895 C C . ALA A 1 242 ? 1.298 -3.462 -17.055 1.00 60.41 242 ALA A C 1
ATOM 1897 O O . ALA A 1 242 ? 2.234 -3.203 -16.296 1.00 60.41 242 ALA A O 1
ATOM 1898 N N . LYS A 1 243 ? 1.239 -2.909 -18.275 1.00 61.50 243 LYS A N 1
ATOM 1899 C CA . LYS A 1 243 ? 2.257 -1.974 -18.778 1.00 61.50 243 LYS A CA 1
ATOM 1900 C C . LYS A 1 243 ? 1.745 -0.548 -18.858 1.00 61.50 243 LYS A C 1
ATOM 1902 O O . LYS A 1 243 ? 0.722 -0.277 -19.485 1.00 61.50 243 LYS A O 1
ATOM 1907 N N . ARG A 1 244 ? 2.529 0.382 -18.321 1.00 59.78 244 ARG A N 1
ATOM 1908 C CA . ARG A 1 244 ? 2.320 1.814 -18.503 1.00 59.78 244 ARG A CA 1
ATOM 1909 C C . ARG A 1 244 ? 3.575 2.444 -19.087 1.00 59.78 244 ARG A C 1
ATOM 1911 O O . ARG A 1 244 ? 4.676 2.303 -18.564 1.00 59.78 244 ARG A O 1
ATOM 1918 N N . PHE A 1 245 ? 3.392 3.146 -20.198 1.00 60.44 245 PHE A N 1
ATOM 1919 C CA . PHE A 1 245 ? 4.446 3.943 -20.804 1.00 60.44 245 PHE A CA 1
ATOM 1920 C C . PHE A 1 245 ? 4.275 5.393 -20.373 1.00 60.44 245 PHE A C 1
ATOM 1922 O O . PHE A 1 245 ? 3.215 5.980 -20.597 1.00 60.44 245 PHE A O 1
ATOM 1929 N N . VAL A 1 246 ? 5.306 5.968 -19.762 1.00 53.62 246 VAL A N 1
ATOM 1930 C CA . VAL A 1 246 ? 5.324 7.391 -19.424 1.00 53.62 246 VAL A CA 1
ATOM 1931 C C . VAL A 1 246 ? 6.391 8.062 -20.279 1.00 53.62 246 VAL A C 1
ATOM 1933 O O . VAL A 1 246 ? 7.580 7.768 -20.159 1.00 53.62 246 VAL A O 1
ATOM 1936 N N . ASP A 1 247 ? 5.956 8.959 -21.164 1.00 55.41 247 ASP A N 1
ATOM 1937 C CA . ASP A 1 247 ? 6.849 9.845 -21.911 1.00 55.41 247 ASP A CA 1
ATOM 1938 C C . ASP A 1 247 ? 6.981 11.160 -21.134 1.00 55.41 247 ASP A C 1
ATOM 1940 O O . ASP A 1 247 ? 6.105 12.026 -21.183 1.00 55.41 247 ASP A O 1
ATOM 1944 N N . GLN A 1 248 ? 8.053 11.295 -20.355 1.00 52.69 248 GLN A N 1
ATOM 1945 C CA . GLN A 1 248 ? 8.366 12.549 -19.677 1.00 52.69 248 GLN A CA 1
ATOM 1946 C C . GLN A 1 248 ? 9.392 13.306 -20.508 1.00 52.69 248 GLN A C 1
ATOM 1948 O O . GLN A 1 248 ? 10.564 13.124 -20.228 1.00 52.69 248 GLN A O 1
ATOM 1953 N N . LYS A 1 249 ? 8.960 14.119 -21.492 1.00 46.62 249 LYS A N 1
ATOM 1954 C CA . LYS A 1 249 ? 9.677 15.147 -22.311 1.00 46.62 249 LYS A CA 1
ATOM 1955 C C . LYS A 1 249 ? 11.107 14.832 -22.832 1.00 46.62 249 LYS A C 1
ATOM 1957 O O . LYS A 1 249 ? 11.397 15.117 -23.991 1.00 46.62 249 LYS A O 1
ATOM 1962 N N . CYS A 1 250 ? 11.980 14.244 -22.022 1.00 46.19 250 CYS A N 1
ATOM 1963 C CA . CYS A 1 250 ? 13.330 13.761 -22.284 1.00 46.19 250 CYS A CA 1
ATOM 1964 C C . CYS A 1 250 ? 13.561 12.287 -21.871 1.00 46.19 250 CYS A C 1
ATOM 1966 O O . CYS A 1 250 ? 14.695 11.840 -21.960 1.00 46.19 250 CYS A O 1
ATOM 1968 N N . HIS A 1 251 ? 12.561 11.512 -21.427 1.00 50.28 251 HIS A N 1
ATOM 1969 C CA . HIS A 1 251 ? 12.751 10.119 -20.989 1.00 50.28 251 HIS A CA 1
ATOM 1970 C C . HIS A 1 251 ? 11.594 9.210 -21.400 1.00 50.28 251 HIS A C 1
ATOM 1972 O O . HIS A 1 251 ? 10.424 9.557 -21.245 1.00 50.28 251 HIS A O 1
ATOM 1978 N N . GLN A 1 252 ? 11.940 8.015 -21.880 1.00 51.66 252 GLN A N 1
ATOM 1979 C CA . GLN A 1 252 ? 10.990 6.921 -22.045 1.00 51.66 252 GLN A CA 1
ATOM 1980 C C . GLN A 1 252 ? 11.079 6.032 -20.815 1.00 51.66 252 GLN A C 1
ATOM 1982 O O . GLN A 1 252 ? 12.103 5.383 -20.597 1.00 51.66 252 GLN A O 1
ATOM 1987 N N . ILE A 1 253 ? 10.022 6.053 -20.010 1.00 55.69 253 ILE A N 1
ATOM 1988 C CA . ILE A 1 253 ? 9.907 5.271 -18.788 1.00 55.69 253 ILE A CA 1
ATOM 1989 C C . ILE A 1 253 ? 8.921 4.139 -19.043 1.00 55.69 253 ILE A C 1
ATOM 1991 O O . ILE A 1 253 ? 7.759 4.365 -19.394 1.00 55.69 253 ILE A O 1
ATOM 1995 N N . TYR A 1 254 ? 9.398 2.916 -18.843 1.00 59.75 254 TYR A N 1
ATOM 1996 C CA . TYR A 1 254 ? 8.542 1.743 -18.778 1.00 59.75 254 TYR A CA 1
ATOM 1997 C C . TYR A 1 254 ? 8.208 1.445 -17.318 1.00 59.75 254 TYR A C 1
ATOM 1999 O O . TYR A 1 254 ? 9.125 1.223 -16.528 1.00 59.75 254 TYR A O 1
ATOM 2007 N N . LEU A 1 255 ? 6.918 1.457 -16.980 1.00 59.38 255 LEU A N 1
ATOM 2008 C CA . LEU A 1 255 ? 6.394 1.044 -15.683 1.00 59.38 255 LEU A CA 1
ATOM 2009 C C . LEU A 1 255 ? 5.663 -0.282 -15.848 1.00 59.38 255 LEU A C 1
ATOM 2011 O O . LEU A 1 255 ? 4.797 -0.424 -16.718 1.00 59.38 255 LEU A O 1
ATOM 2015 N N . ILE A 1 256 ? 6.007 -1.244 -14.997 1.00 63.72 256 ILE A N 1
ATOM 2016 C CA . ILE A 1 256 ? 5.257 -2.493 -14.876 1.00 63.72 256 ILE A CA 1
ATOM 2017 C C . ILE A 1 256 ? 4.478 -2.442 -13.571 1.00 63.72 256 ILE A C 1
ATOM 2019 O O . ILE A 1 256 ? 5.049 -2.549 -12.480 1.00 63.72 256 ILE A O 1
ATOM 2023 N N . GLU A 1 257 ? 3.172 -2.271 -13.703 1.00 66.62 257 GLU A N 1
ATOM 2024 C CA . GLU A 1 257 ? 2.231 -2.174 -12.597 1.00 66.62 257 GLU A CA 1
ATOM 2025 C C . GLU A 1 257 ? 1.207 -3.296 -12.740 1.00 66.62 257 GLU A C 1
ATOM 2027 O O . GLU A 1 257 ? 0.523 -3.349 -13.762 1.00 66.62 257 GLU A O 1
ATOM 2032 N N . PRO A 1 258 ? 1.087 -4.208 -11.761 1.00 73.38 258 PRO A N 1
ATOM 2033 C CA . PRO A 1 258 ? 0.084 -5.256 -11.837 1.00 73.38 258 PRO A CA 1
ATOM 2034 C C . PRO A 1 258 ? -1.310 -4.635 -11.964 1.00 73.38 258 PRO A C 1
ATOM 2036 O O . PRO A 1 258 ? -1.683 -3.766 -11.176 1.00 73.38 258 PRO A O 1
ATOM 2039 N N . THR A 1 259 ? -2.081 -5.091 -12.951 1.00 73.31 259 THR A N 1
ATOM 2040 C CA . THR A 1 259 ? -3.481 -4.685 -13.097 1.00 73.31 259 THR A CA 1
ATOM 2041 C C . THR A 1 259 ? -4.292 -5.170 -11.902 1.00 73.31 259 THR A C 1
ATOM 2043 O O . THR A 1 259 ? -4.010 -6.233 -11.347 1.00 73.31 259 THR A O 1
ATOM 2046 N N . ASP A 1 260 ? -5.310 -4.397 -11.525 1.00 78.19 260 ASP A N 1
ATOM 2047 C CA . ASP A 1 260 ? -6.284 -4.753 -10.484 1.00 78.19 260 ASP A CA 1
ATOM 2048 C C . ASP A 1 260 ? -5.685 -4.988 -9.087 1.00 78.19 260 ASP A C 1
ATOM 2050 O O . ASP A 1 260 ? -6.307 -5.640 -8.240 1.00 78.19 260 ASP A O 1
ATOM 2054 N N . ILE A 1 261 ? -4.489 -4.437 -8.846 1.00 84.19 261 ILE A N 1
ATOM 2055 C CA . ILE A 1 261 ? -3.841 -4.382 -7.536 1.00 84.19 261 ILE A CA 1
ATOM 2056 C C . ILE A 1 261 ? -3.774 -2.935 -7.067 1.00 84.19 261 ILE A C 1
ATOM 2058 O O . ILE A 1 261 ? -3.136 -2.074 -7.668 1.00 84.19 261 ILE A O 1
ATOM 2062 N N . SER A 1 262 ? -4.449 -2.688 -5.957 1.00 85.62 262 SER A N 1
ATOM 2063 C CA . SER A 1 262 ? -4.566 -1.399 -5.287 1.00 85.62 262 SER A CA 1
ATOM 2064 C C . SER A 1 262 ? -4.667 -1.601 -3.774 1.00 85.62 262 SER A C 1
ATOM 2066 O O . SER A 1 262 ? -4.915 -2.716 -3.297 1.00 85.62 262 SER A O 1
ATOM 2068 N N . LYS A 1 263 ? -4.554 -0.512 -3.005 1.00 89.56 263 LYS A N 1
ATOM 2069 C CA . LYS A 1 263 ? -4.817 -0.543 -1.559 1.00 89.56 263 LYS A CA 1
ATOM 2070 C C . LYS A 1 263 ? -6.234 -1.041 -1.253 1.00 89.56 263 LYS A C 1
ATOM 2072 O O . LYS A 1 263 ? -6.405 -1.832 -0.338 1.00 89.56 263 LYS A O 1
ATOM 2077 N N . GLU A 1 264 ? -7.225 -0.673 -2.066 1.00 91.94 264 GLU A N 1
ATOM 2078 C CA . GLU A 1 264 ? -8.595 -1.202 -1.971 1.00 91.94 264 GLU A CA 1
ATOM 2079 C C . GLU A 1 264 ? -8.643 -2.738 -2.090 1.00 91.94 264 GLU A C 1
ATOM 2081 O O . GLU A 1 264 ? -9.264 -3.422 -1.269 1.00 91.94 264 GLU A O 1
ATOM 2086 N N . SER A 1 265 ? -7.958 -3.303 -3.091 1.00 91.88 265 SER A N 1
ATOM 2087 C CA . SER A 1 265 ? -7.913 -4.758 -3.273 1.00 91.88 265 SER A CA 1
ATOM 2088 C C . SER A 1 265 ? -7.209 -5.470 -2.111 1.00 91.88 265 SER A C 1
ATOM 2090 O O . SER A 1 265 ? -7.627 -6.564 -1.728 1.00 91.88 265 SER A O 1
ATOM 2092 N N . LEU A 1 266 ? -6.198 -4.825 -1.513 1.00 93.62 266 LEU A N 1
ATOM 2093 C CA . LEU A 1 266 ? -5.493 -5.324 -0.335 1.00 93.62 266 LEU A CA 1
ATOM 2094 C C . LEU A 1 266 ? -6.387 -5.285 0.912 1.00 93.62 266 LEU A C 1
ATOM 2096 O O . LEU A 1 266 ? -6.461 -6.279 1.627 1.00 93.62 266 LEU A O 1
ATOM 2100 N N . VAL A 1 267 ? -7.121 -4.194 1.155 1.00 95.56 267 VAL A N 1
ATOM 2101 C CA . VAL A 1 267 ? -8.091 -4.131 2.266 1.00 95.56 267 VAL A CA 1
ATOM 2102 C C . VAL A 1 267 ? -9.141 -5.232 2.124 1.00 95.56 267 VAL A C 1
ATOM 2104 O O . VAL A 1 267 ? -9.418 -5.944 3.085 1.00 95.56 267 VAL A O 1
ATOM 2107 N N . SER A 1 268 ? -9.649 -5.466 0.911 1.00 95.00 268 SER A N 1
ATOM 2108 C CA . SER A 1 268 ? -10.578 -6.575 0.649 1.00 95.00 268 SER A CA 1
ATOM 2109 C C . SER A 1 268 ? -9.972 -7.944 0.982 1.00 95.00 268 SER A C 1
ATOM 2111 O O . SER A 1 268 ? -10.659 -8.813 1.515 1.00 95.00 268 SER A O 1
ATOM 2113 N N . HIS A 1 269 ? -8.689 -8.157 0.674 1.00 93.88 269 HIS A N 1
ATOM 2114 C CA . HIS A 1 269 ? -7.978 -9.380 1.047 1.00 93.88 269 HIS A CA 1
ATOM 2115 C C . HIS A 1 269 ? -7.855 -9.527 2.570 1.00 93.88 269 HIS A C 1
ATOM 2117 O O . HIS A 1 269 ? -8.119 -10.602 3.108 1.00 93.88 269 HIS A O 1
ATOM 2123 N N . LEU A 1 270 ? -7.515 -8.443 3.270 1.00 94.94 270 LEU A N 1
ATOM 2124 C CA . LEU A 1 270 ? -7.380 -8.427 4.726 1.00 94.94 270 LEU A CA 1
ATOM 2125 C C . LEU A 1 270 ? -8.717 -8.706 5.424 1.00 94.94 270 LEU A C 1
ATOM 2127 O O . LEU A 1 270 ? -8.752 -9.517 6.343 1.00 94.94 270 LEU A O 1
ATOM 2131 N N . VAL A 1 271 ? -9.826 -8.143 4.938 1.00 95.62 271 VAL A N 1
ATOM 2132 C CA . VAL A 1 271 ? -11.170 -8.450 5.460 1.00 95.62 271 VAL A CA 1
ATOM 2133 C C . VAL A 1 271 ? -11.496 -9.944 5.343 1.00 95.62 271 VAL A C 1
ATOM 2135 O O . VAL A 1 271 ? -12.015 -10.530 6.286 1.00 95.62 271 VAL A O 1
ATOM 2138 N N . ARG A 1 272 ? -11.133 -10.615 4.237 1.00 93.69 272 ARG A N 1
ATOM 2139 C CA . ARG A 1 272 ? -11.309 -12.082 4.132 1.00 93.69 272 ARG A CA 1
ATOM 2140 C C . ARG A 1 272 ? -10.414 -12.854 5.092 1.00 93.69 272 ARG A C 1
ATOM 2142 O O . ARG A 1 272 ? -10.802 -13.913 5.574 1.00 93.69 272 ARG A O 1
ATOM 2149 N N . ARG A 1 273 ? -9.198 -12.354 5.321 1.00 91.31 273 ARG A N 1
ATOM 2150 C CA . ARG A 1 273 ? -8.215 -12.990 6.201 1.00 91.31 273 ARG A CA 1
ATOM 2151 C C . ARG A 1 273 ? -8.648 -12.953 7.667 1.00 91.31 273 ARG A C 1
ATOM 2153 O O . ARG A 1 273 ? -8.358 -13.902 8.391 1.00 91.31 273 ARG A O 1
ATOM 2160 N N . TYR A 1 274 ? -9.308 -11.878 8.089 1.00 92.56 274 TYR A N 1
ATOM 2161 C CA . TYR A 1 274 ? -9.733 -11.654 9.468 1.00 92.56 274 TYR A CA 1
ATOM 2162 C C . TYR A 1 274 ? -11.266 -11.712 9.578 1.00 92.56 274 TYR A C 1
ATOM 2164 O O . TYR A 1 274 ? -11.920 -10.672 9.568 1.00 92.56 274 TYR A O 1
ATOM 2172 N N . PRO A 1 275 ? -11.865 -12.912 9.699 1.00 91.31 275 PRO A N 1
ATOM 2173 C CA . PRO A 1 275 ? -13.321 -13.081 9.680 1.00 91.31 275 PRO A CA 1
ATOM 2174 C C . PRO A 1 275 ? -14.042 -12.478 10.897 1.00 91.31 275 PRO A C 1
ATOM 2176 O O . PRO A 1 275 ? -15.263 -12.363 10.874 1.00 91.31 275 PRO A O 1
ATOM 2179 N N . SER A 1 276 ? -13.313 -12.112 11.956 1.00 94.06 276 SER A N 1
ATOM 2180 C CA . SER A 1 276 ? -13.845 -11.380 13.111 1.00 94.06 276 SER A CA 1
ATOM 2181 C C . SER A 1 276 ? -14.098 -9.899 12.820 1.00 94.06 276 SER A C 1
ATOM 2183 O O . SER A 1 276 ? -14.785 -9.247 13.601 1.00 94.06 276 SER A O 1
ATOM 2185 N N . VAL A 1 277 ? -13.554 -9.355 11.724 1.00 95.69 277 VAL A N 1
ATOM 2186 C CA . VAL A 1 277 ? -13.666 -7.932 11.389 1.00 95.69 277 VAL A CA 1
ATOM 2187 C C . VAL A 1 277 ? -15.105 -7.587 11.006 1.00 95.69 277 VAL A C 1
ATOM 2189 O O . VAL A 1 277 ? -15.646 -8.093 10.025 1.00 95.69 277 VAL A O 1
ATOM 2192 N N . GLN A 1 278 ? -15.696 -6.673 11.769 1.00 96.38 278 GLN A N 1
ATOM 2193 C CA . GLN A 1 278 ? -17.052 -6.148 11.599 1.00 96.38 278 GLN A CA 1
ATOM 2194 C C . GLN A 1 278 ? -17.064 -4.696 11.118 1.00 96.38 278 GLN A C 1
ATOM 2196 O O . GLN A 1 278 ? -18.072 -4.246 10.581 1.00 96.38 278 GLN A O 1
ATOM 2201 N N . ALA A 1 279 ? -15.948 -3.978 11.252 1.00 97.69 279 ALA A N 1
ATOM 2202 C CA . ALA A 1 279 ? -15.776 -2.639 10.706 1.00 97.69 279 ALA A CA 1
ATOM 2203 C C . ALA A 1 279 ? -14.338 -2.416 10.227 1.00 97.69 279 ALA A C 1
ATOM 2205 O O . ALA A 1 279 ? -13.377 -2.940 10.795 1.00 97.69 279 ALA A O 1
ATOM 2206 N N . VAL A 1 280 ? -14.184 -1.605 9.187 1.00 98.31 280 VAL A N 1
ATOM 2207 C CA . VAL A 1 280 ? -12.890 -1.114 8.710 1.00 98.31 280 VAL A CA 1
ATOM 2208 C C . VAL A 1 280 ? -12.796 0.373 9.022 1.00 98.31 280 VAL A C 1
ATOM 2210 O O . VAL A 1 280 ? -13.759 1.100 8.810 1.00 98.31 280 VAL A O 1
ATOM 2213 N N . ILE A 1 281 ? -11.639 0.833 9.486 1.00 98.12 281 ILE A N 1
ATOM 2214 C CA . ILE A 1 281 ? -11.271 2.246 9.505 1.00 98.12 281 ILE A CA 1
ATOM 2215 C C . ILE A 1 281 ? -10.149 2.446 8.489 1.00 98.12 281 ILE A C 1
ATOM 2217 O O . ILE A 1 281 ? -9.054 1.916 8.672 1.00 98.12 281 ILE A O 1
ATOM 2221 N N . THR A 1 282 ? -10.398 3.207 7.425 1.00 96.94 282 THR A N 1
ATOM 2222 C CA . THR A 1 282 ? -9.356 3.608 6.470 1.00 96.94 282 THR A CA 1
ATOM 2223 C C . THR A 1 282 ? -8.901 5.036 6.726 1.00 96.94 282 THR A C 1
ATOM 2225 O O . THR A 1 282 ? -9.721 5.919 6.958 1.00 96.94 282 THR A O 1
ATOM 2228 N N . ALA A 1 283 ? -7.594 5.276 6.670 1.00 94.62 283 ALA A N 1
ATOM 2229 C CA . ALA A 1 283 ? -7.005 6.603 6.812 1.00 94.62 283 ALA A CA 1
ATOM 2230 C C . ALA A 1 283 ? -6.045 6.892 5.657 1.00 94.62 283 ALA A C 1
ATOM 2232 O O . ALA A 1 283 ? -5.229 6.040 5.296 1.00 94.62 283 ALA A O 1
ATOM 2233 N N . GLY A 1 284 ? -6.139 8.082 5.072 1.00 90.81 284 GLY A N 1
ATOM 2234 C CA . GLY A 1 284 ? -5.327 8.434 3.914 1.00 90.81 284 GLY A CA 1
ATOM 2235 C C . GLY A 1 284 ? -5.280 9.922 3.609 1.00 90.81 284 GLY A C 1
ATOM 2236 O O . GLY A 1 284 ? -6.136 10.695 4.059 1.00 90.81 284 GLY A O 1
ATOM 2237 N N . ASP A 1 285 ? -4.297 10.287 2.794 1.00 75.44 285 ASP A N 1
ATOM 2238 C CA . ASP A 1 285 ? -4.251 11.550 2.082 1.00 75.44 285 ASP A CA 1
ATOM 2239 C C . ASP A 1 285 ? -4.727 11.293 0.651 1.00 75.44 285 ASP A C 1
ATOM 2241 O O . ASP A 1 285 ? -4.521 10.252 0.021 1.00 75.44 285 ASP A O 1
ATOM 2245 N N . ASN A 1 286 ? -5.509 12.214 0.128 1.00 63.50 286 ASN A N 1
ATOM 2246 C CA . ASN A 1 286 ? -6.316 11.918 -1.039 1.00 63.50 286 ASN A CA 1
ATOM 2247 C C . ASN A 1 286 ? -5.539 11.840 -2.364 1.00 63.50 286 ASN A C 1
ATOM 2249 O O . ASN A 1 286 ? -6.160 11.713 -3.422 1.00 63.50 286 ASN A O 1
ATOM 2253 N N . THR A 1 287 ? -4.208 11.950 -2.345 1.00 57.88 287 THR A N 1
ATOM 2254 C CA . THR A 1 287 ? -3.438 12.001 -3.585 1.00 57.88 287 THR A CA 1
ATOM 2255 C C . THR A 1 287 ? -3.445 10.660 -4.305 1.00 57.88 287 THR A C 1
ATOM 2257 O O . THR A 1 287 ? -3.392 10.651 -5.533 1.00 57.88 287 THR A O 1
ATOM 2260 N N . ASN A 1 288 ? -3.545 9.534 -3.578 1.00 58.66 288 ASN A N 1
ATOM 2261 C CA . ASN A 1 288 ? -3.486 8.193 -4.170 1.00 58.66 288 ASN A CA 1
ATOM 2262 C C . ASN A 1 288 ? -4.180 7.065 -3.364 1.00 58.66 288 ASN A C 1
ATOM 2264 O O . ASN A 1 288 ? -3.925 5.877 -3.627 1.00 58.66 288 ASN A O 1
ATOM 2268 N N . ASP A 1 289 ? -5.033 7.402 -2.395 1.00 73.25 289 ASP A N 1
ATOM 2269 C CA . ASP A 1 289 ? -5.615 6.446 -1.444 1.00 73.25 289 ASP A CA 1
ATOM 2270 C C . ASP A 1 289 ? -6.990 5.929 -1.862 1.00 73.25 289 ASP A C 1
ATOM 2272 O O . ASP A 1 289 ? -8.029 6.221 -1.275 1.00 73.25 289 ASP A O 1
ATOM 2276 N N . THR A 1 290 ? -6.964 5.069 -2.882 1.00 79.50 290 THR A N 1
ATOM 2277 C CA . THR A 1 290 ? -8.136 4.327 -3.394 1.00 79.50 290 THR A CA 1
ATOM 2278 C C . THR A 1 290 ? -8.971 3.634 -2.310 1.00 79.50 290 THR A C 1
ATOM 2280 O O . THR A 1 290 ? -10.170 3.468 -2.499 1.00 79.50 290 THR A O 1
ATOM 2283 N N . MET A 1 291 ? -8.387 3.279 -1.154 1.00 88.50 291 MET A N 1
ATOM 2284 C CA . MET A 1 291 ? -9.130 2.634 -0.065 1.00 88.50 291 MET A CA 1
ATOM 2285 C C . MET A 1 291 ? -10.157 3.547 0.629 1.00 88.50 291 MET A C 1
ATOM 2287 O O . MET A 1 291 ? -11.006 3.038 1.352 1.00 88.50 291 MET A O 1
ATOM 2291 N N . LEU A 1 292 ? -10.108 4.867 0.418 1.00 89.94 292 LEU A N 1
ATOM 2292 C CA . LEU A 1 292 ? -11.070 5.805 1.008 1.00 89.94 292 LEU A CA 1
ATOM 2293 C C . LEU A 1 292 ? -12.416 5.837 0.265 1.00 89.94 292 LEU A C 1
ATOM 2295 O O . LEU A 1 292 ? -13.413 6.295 0.818 1.00 89.94 292 LEU A O 1
ATOM 2299 N N . LEU A 1 293 ? -12.469 5.391 -0.994 1.00 88.38 293 LEU A N 1
ATOM 2300 C CA . LEU A 1 293 ? -13.663 5.543 -1.833 1.00 88.38 293 LEU A CA 1
ATOM 2301 C C . LEU A 1 293 ? -14.790 4.548 -1.503 1.00 88.38 293 LEU A C 1
ATOM 2303 O O . LEU A 1 293 ? -15.946 4.977 -1.457 1.00 88.38 293 LEU A O 1
ATOM 2307 N N . PRO A 1 294 ? -14.523 3.249 -1.265 1.00 91.06 294 PRO A N 1
ATOM 2308 C CA . PRO A 1 294 ? -15.585 2.298 -0.963 1.00 91.06 294 PRO A CA 1
ATOM 2309 C C . PRO A 1 294 ? -16.263 2.605 0.377 1.00 91.06 294 PRO A C 1
ATOM 2311 O O . PRO A 1 294 ? -15.597 2.791 1.394 1.00 91.06 294 PRO A O 1
ATOM 2314 N N . ASN A 1 295 ? -17.598 2.576 0.403 1.00 93.31 295 ASN A N 1
ATOM 2315 C CA . ASN A 1 295 ? -18.375 2.658 1.650 1.00 93.31 295 ASN A CA 1
ATOM 2316 C C . ASN A 1 295 ? -18.305 1.357 2.471 1.00 93.31 295 ASN A C 1
ATOM 2318 O O . ASN A 1 295 ? -18.627 1.351 3.657 1.00 93.31 295 ASN A O 1
ATOM 2322 N N . SER A 1 296 ? -17.923 0.245 1.839 1.00 96.25 296 SER A N 1
ATOM 2323 C CA . SER A 1 296 ? -17.747 -1.054 2.486 1.00 96.25 296 SER A CA 1
ATOM 2324 C C . SER A 1 296 ? -16.759 -1.925 1.711 1.00 96.25 296 SER A C 1
ATOM 2326 O O . SER A 1 296 ? -16.557 -1.731 0.511 1.00 96.25 296 SER A O 1
ATOM 2328 N N . PHE A 1 297 ? -16.191 -2.917 2.392 1.00 96.19 297 PHE A N 1
ATOM 2329 C CA . PHE A 1 297 ? -15.348 -3.956 1.813 1.00 96.19 297 PHE A CA 1
ATOM 2330 C C . PHE A 1 297 ? -15.987 -5.314 2.072 1.00 96.19 297 PHE A C 1
ATOM 2332 O O . PHE A 1 297 ? -16.035 -5.772 3.208 1.00 96.19 297 PHE A O 1
ATOM 2339 N N . LEU A 1 298 ? -16.493 -5.970 1.023 1.00 95.06 298 LEU A N 1
ATOM 2340 C CA . LEU A 1 298 ? -17.152 -7.282 1.137 1.00 95.06 298 LEU A CA 1
ATOM 2341 C C . LEU A 1 298 ? -18.320 -7.294 2.145 1.00 95.06 298 LEU A C 1
ATOM 2343 O O . LEU A 1 298 ? -18.528 -8.275 2.850 1.00 95.06 298 LEU A O 1
ATOM 2347 N N . GLY A 1 299 ? -19.075 -6.194 2.212 1.00 95.62 299 GLY A N 1
ATOM 2348 C CA . GLY A 1 299 ? -20.190 -6.021 3.149 1.00 95.62 299 GLY A CA 1
ATOM 2349 C C . GLY A 1 299 ? -19.793 -5.489 4.529 1.00 95.62 299 GLY A C 1
ATOM 2350 O O . GLY A 1 299 ? -20.679 -5.108 5.285 1.00 95.62 299 GLY A O 1
ATOM 2351 N N . VAL A 1 300 ? -18.497 -5.393 4.841 1.00 97.06 300 VAL A N 1
ATOM 2352 C CA . VAL A 1 300 ? -18.001 -4.787 6.085 1.00 97.06 300 VAL A CA 1
ATOM 2353 C C . VAL A 1 300 ? -17.950 -3.259 5.936 1.00 97.06 300 VAL A C 1
ATOM 2355 O O . VAL A 1 300 ? -17.260 -2.784 5.027 1.00 97.06 300 VAL A O 1
ATOM 2358 N N . PRO A 1 301 ? -18.652 -2.472 6.777 1.00 97.44 301 PRO A N 1
ATOM 2359 C CA . PRO A 1 301 ? -18.647 -1.008 6.717 1.00 97.44 301 PRO A CA 1
ATOM 2360 C C . PRO A 1 301 ? -17.241 -0.399 6.796 1.00 97.44 301 PRO A C 1
ATOM 2362 O O . PRO A 1 301 ? -16.397 -0.866 7.559 1.00 97.44 301 PRO A O 1
ATOM 2365 N N . ASN A 1 302 ? -17.001 0.662 6.021 1.00 97.62 302 ASN A N 1
ATOM 2366 C CA . ASN A 1 302 ? -15.751 1.424 6.032 1.00 97.62 302 ASN A CA 1
ATOM 2367 C C . ASN A 1 302 ? -15.968 2.818 6.636 1.00 97.62 302 ASN A C 1
ATOM 2369 O O . ASN A 1 302 ? -16.693 3.631 6.069 1.00 97.62 302 ASN A O 1
ATOM 2373 N N . HIS A 1 303 ? -15.312 3.107 7.752 1.00 96.94 303 HIS A N 1
ATOM 2374 C CA . HIS A 1 303 ? -15.229 4.416 8.393 1.00 96.94 303 HIS A CA 1
ATOM 2375 C C . HIS A 1 303 ? -13.940 5.104 7.945 1.00 96.94 303 HIS A C 1
ATOM 2377 O O . HIS A 1 303 ? -12.883 4.483 7.894 1.00 96.94 303 HIS A O 1
ATOM 2383 N N . ARG A 1 304 ? -14.014 6.364 7.533 1.00 94.25 304 ARG A N 1
ATOM 2384 C CA . ARG A 1 304 ? -12.976 6.968 6.691 1.00 94.25 304 ARG A CA 1
ATOM 2385 C C . ARG A 1 304 ? -12.437 8.226 7.327 1.00 94.25 304 ARG A C 1
ATOM 2387 O O . ARG A 1 304 ? -13.181 9.171 7.546 1.00 94.25 304 ARG A O 1
ATOM 2394 N N . ILE A 1 305 ? -11.132 8.257 7.542 1.00 94.19 305 ILE A N 1
ATOM 2395 C CA . ILE A 1 305 ? -10.415 9.414 8.059 1.00 94.19 305 ILE A CA 1
ATOM 2396 C C . ILE A 1 305 ? -9.665 10.060 6.897 1.00 94.19 305 ILE A C 1
ATOM 2398 O O . ILE A 1 305 ? -8.745 9.472 6.324 1.00 94.19 305 ILE A O 1
ATOM 2402 N N . VAL A 1 306 ? -10.056 11.282 6.552 1.00 91.06 306 VAL A N 1
ATOM 2403 C CA . VAL A 1 306 ? -9.386 12.081 5.522 1.00 91.06 306 VAL A CA 1
ATOM 2404 C C . VAL A 1 306 ? -8.431 13.048 6.212 1.00 91.06 306 VAL A C 1
ATOM 2406 O O . VAL A 1 306 ? -8.868 13.947 6.933 1.00 91.06 306 VAL A O 1
ATOM 2409 N N . SER A 1 307 ? -7.129 12.850 5.999 1.00 88.56 307 SER A N 1
ATOM 2410 C CA . SER A 1 307 ? -6.066 13.695 6.551 1.00 88.56 307 SER A CA 1
ATOM 2411 C C . SER A 1 307 ? -5.773 14.883 5.627 1.00 88.56 307 SER A C 1
ATOM 2413 O O . SER A 1 307 ? -5.293 14.707 4.507 1.00 88.56 307 SER A O 1
ATOM 2415 N N . GLY A 1 308 ? -6.009 16.104 6.119 1.00 79.75 308 GLY A N 1
ATOM 2416 C CA . GLY A 1 308 ? -5.646 17.354 5.442 1.00 79.75 308 GLY A CA 1
ATOM 2417 C C . GLY A 1 308 ? -6.707 17.948 4.505 1.00 79.75 308 GLY A C 1
ATOM 2418 O O . GLY A 1 308 ? -7.765 17.376 4.259 1.00 79.75 308 GLY A O 1
ATOM 2419 N N . ASP A 1 309 ? -6.398 19.133 3.969 1.00 62.31 309 ASP A N 1
ATOM 2420 C CA . ASP A 1 309 ? -7.364 20.024 3.306 1.00 62.31 309 ASP A CA 1
ATOM 2421 C C . ASP A 1 309 ? -7.270 19.989 1.772 1.00 62.31 309 ASP A C 1
ATOM 2423 O O . ASP A 1 309 ? -7.097 21.022 1.119 1.00 62.31 309 ASP A O 1
ATOM 2427 N N . ARG A 1 310 ? -7.345 18.806 1.155 1.00 64.62 310 ARG A N 1
ATOM 2428 C CA . ARG A 1 310 ? -7.328 18.708 -0.316 1.00 64.62 310 ARG A CA 1
ATOM 2429 C C . ARG A 1 310 ? -8.756 18.700 -0.899 1.00 64.62 310 ARG A C 1
ATOM 2431 O O . ARG A 1 310 ? -9.493 17.734 -0.671 1.00 64.62 310 ARG A O 1
ATOM 2438 N N . PRO A 1 311 ? -9.168 19.739 -1.656 1.00 63.94 311 PRO A N 1
ATOM 2439 C CA . PRO A 1 311 ? -10.571 19.969 -2.023 1.00 63.94 311 PRO A CA 1
ATOM 2440 C C . PRO A 1 311 ? -11.235 18.858 -2.847 1.00 63.94 311 PRO A C 1
ATOM 2442 O O . PRO A 1 311 ? -12.443 18.664 -2.745 1.00 63.94 311 PRO A O 1
ATOM 2445 N N . GLU A 1 312 ? -10.480 18.125 -3.666 1.00 65.19 312 GLU A N 1
ATOM 2446 C CA . GLU A 1 312 ? -11.034 17.247 -4.703 1.00 65.19 312 GLU A CA 1
ATOM 2447 C C . GLU A 1 312 ? -11.706 15.985 -4.141 1.00 65.19 312 GLU A C 1
ATOM 2449 O O . GLU A 1 312 ? -12.733 15.551 -4.654 1.00 65.19 312 GLU A O 1
ATOM 2454 N N . VAL A 1 313 ? -11.163 15.406 -3.067 1.00 63.50 313 VAL A N 1
ATOM 2455 C CA . VAL A 1 313 ? -11.777 14.241 -2.387 1.00 63.50 313 VAL A CA 1
ATOM 2456 C C . VAL A 1 313 ? -12.625 14.669 -1.210 1.00 63.50 313 VAL A C 1
ATOM 2458 O O . VAL A 1 313 ? -13.623 14.012 -0.919 1.00 63.50 313 VAL A O 1
ATOM 2461 N N . ALA A 1 314 ? -12.296 15.814 -0.604 1.00 63.88 314 ALA A N 1
ATOM 2462 C CA . ALA A 1 314 ? -13.190 16.480 0.320 1.00 63.88 314 ALA A CA 1
ATOM 2463 C C . ALA A 1 314 ? -14.588 16.595 -0.311 1.00 63.88 314 ALA A C 1
ATOM 2465 O O . ALA A 1 314 ? -15.537 16.080 0.265 1.00 63.88 314 ALA A O 1
ATOM 2466 N N . GLN A 1 315 ? -14.715 17.119 -1.533 1.00 70.31 315 GLN A N 1
ATOM 2467 C CA . GLN A 1 315 ? -16.015 17.262 -2.203 1.00 70.31 315 GLN A CA 1
ATOM 2468 C C . GLN A 1 315 ? -16.775 15.944 -2.415 1.00 70.31 315 GLN A C 1
ATOM 2470 O O . GLN A 1 315 ? -17.994 15.929 -2.280 1.00 70.31 315 GLN A O 1
ATOM 2475 N N . VAL A 1 316 ? -16.086 14.844 -2.738 1.00 78.00 316 VAL A N 1
ATOM 2476 C CA . VAL A 1 316 ? -16.739 13.542 -2.984 1.00 78.00 316 VAL A CA 1
ATOM 2477 C C . VAL A 1 316 ? -17.213 12.895 -1.682 1.00 78.00 316 VAL A C 1
ATOM 2479 O O . VAL A 1 316 ? -18.256 12.243 -1.657 1.00 78.00 316 VAL A O 1
ATOM 2482 N N . LEU A 1 317 ? -16.446 13.062 -0.605 1.00 82.31 317 LEU A N 1
ATOM 2483 C CA . LEU A 1 317 ? -16.701 12.428 0.687 1.00 82.31 317 LEU A CA 1
ATOM 2484 C C . LEU A 1 317 ? -17.444 13.338 1.680 1.00 82.31 317 LEU A C 1
ATOM 2486 O O . LEU A 1 317 ? -17.750 12.900 2.786 1.00 82.31 317 LEU A O 1
ATOM 2490 N N . ASP A 1 318 ? -17.730 14.589 1.309 1.00 79.62 318 ASP A N 1
ATOM 2491 C CA . ASP A 1 318 ? -18.365 15.560 2.202 1.00 79.62 318 ASP A CA 1
ATOM 2492 C C . ASP A 1 318 ? -19.768 15.131 2.631 1.00 79.62 318 ASP A C 1
ATOM 2494 O O . ASP A 1 318 ? -20.542 14.600 1.834 1.00 79.62 318 ASP A O 1
ATOM 2498 N N . GLY A 1 319 ? -20.103 15.403 3.890 1.00 80.38 319 GLY A N 1
ATOM 2499 C CA . GLY A 1 319 ? -21.429 15.141 4.452 1.00 80.38 319 GLY A CA 1
ATOM 2500 C C . GLY A 1 319 ? -21.802 13.664 4.623 1.00 80.38 319 GLY A C 1
ATOM 2501 O O . GLY A 1 319 ? -22.941 13.379 4.985 1.00 80.38 319 GLY A O 1
ATOM 2502 N N . GLN A 1 320 ? -20.888 12.721 4.379 1.00 88.69 320 GLN A N 1
ATOM 2503 C CA . GLN A 1 320 ? -21.137 11.299 4.623 1.00 88.69 320 GLN A CA 1
ATOM 2504 C C . GLN A 1 320 ? -20.895 10.961 6.105 1.00 88.69 320 GLN A C 1
ATOM 2506 O O . GLN A 1 320 ? -19.846 11.290 6.650 1.00 88.69 320 GLN A O 1
ATOM 2511 N N . GLU A 1 321 ? -21.844 10.278 6.757 1.00 87.81 321 GLU A N 1
ATOM 2512 C CA . GLU A 1 321 ? -21.837 10.036 8.218 1.00 87.81 321 GLU A CA 1
ATOM 2513 C C . GLU A 1 321 ? -20.626 9.233 8.726 1.00 87.81 321 GLU A C 1
ATOM 2515 O O . GLU A 1 321 ? -20.190 9.384 9.862 1.00 87.81 321 GLU A O 1
ATOM 2520 N N . ASN A 1 322 ? -20.054 8.383 7.880 1.00 91.81 322 ASN A N 1
ATOM 2521 C CA . ASN A 1 322 ? -18.887 7.547 8.162 1.00 91.81 322 ASN A CA 1
ATOM 2522 C C . ASN A 1 322 ? -17.582 8.150 7.607 1.00 91.81 322 ASN A C 1
ATOM 2524 O O . ASN A 1 322 ? -16.656 7.405 7.277 1.00 91.81 322 ASN A O 1
ATOM 2528 N N . VAL A 1 323 ? -17.524 9.474 7.443 1.00 93.19 323 VAL A N 1
ATOM 2529 C CA . VAL A 1 323 ? -16.320 10.212 7.046 1.00 93.19 323 VAL A CA 1
ATOM 2530 C C . VAL A 1 323 ? -15.995 11.251 8.109 1.00 93.19 323 VAL A C 1
ATOM 2532 O O . VAL A 1 323 ? -16.808 12.118 8.414 1.00 93.19 323 VAL A O 1
ATOM 2535 N N . GLU A 1 324 ? -14.767 11.215 8.609 1.00 92.25 324 GLU A N 1
ATOM 2536 C CA . GLU A 1 324 ? -14.217 12.244 9.475 1.00 92.25 324 GLU A CA 1
ATOM 2537 C C . GLU A 1 324 ? -13.046 12.946 8.795 1.00 92.25 324 GLU A C 1
ATOM 2539 O O . GLU A 1 324 ? -12.113 12.322 8.282 1.00 92.25 324 GLU A O 1
ATOM 2544 N N . ARG A 1 325 ? -13.093 14.277 8.789 1.00 90.62 325 ARG A N 1
ATOM 2545 C CA . ARG A 1 325 ? -11.980 15.101 8.326 1.00 90.62 325 ARG A CA 1
ATOM 2546 C C . ARG A 1 325 ? -11.165 15.546 9.515 1.00 90.62 325 ARG A C 1
ATOM 2548 O O . ARG A 1 325 ? -11.698 16.126 10.459 1.00 90.62 325 ARG A O 1
ATOM 2555 N N . VAL A 1 326 ? -9.865 15.327 9.423 1.00 91.69 326 VAL A N 1
ATOM 2556 C CA . VAL A 1 326 ? -8.920 15.734 10.452 1.00 91.69 326 VAL A CA 1
ATOM 2557 C C . VAL A 1 326 ? -7.847 16.629 9.845 1.00 91.69 326 VAL A C 1
ATOM 2559 O O . VAL A 1 326 ? -7.539 16.508 8.653 1.00 91.69 326 VAL A O 1
ATOM 2562 N N . PRO A 1 327 ? -7.241 17.531 10.638 1.00 90.38 327 PRO A N 1
ATOM 2563 C CA . PRO A 1 327 ? -6.097 18.290 10.164 1.00 90.38 327 PRO A CA 1
ATOM 2564 C C . PRO A 1 327 ? -4.992 17.357 9.665 1.00 90.38 327 PRO A C 1
ATOM 2566 O O . PRO A 1 327 ? -4.833 16.237 10.150 1.00 90.38 327 PRO A O 1
ATOM 2569 N N . PHE A 1 328 ? -4.194 17.844 8.718 1.00 88.19 328 PHE A N 1
ATOM 2570 C CA . PHE A 1 328 ? -3.107 17.078 8.114 1.00 88.19 328 PHE A CA 1
ATOM 2571 C C . PHE A 1 328 ? -2.229 16.384 9.169 1.00 88.19 328 PHE A C 1
ATOM 2573 O O . PHE A 1 328 ? -1.620 17.049 10.018 1.00 88.19 328 PHE A O 1
ATOM 2580 N N . GLY A 1 329 ? -2.173 15.054 9.115 1.00 84.56 329 GLY A N 1
ATOM 2581 C CA . GLY A 1 329 ? -1.374 14.228 10.012 1.00 84.56 329 GLY A CA 1
ATOM 2582 C C . GLY A 1 329 ? -1.962 13.954 11.396 1.00 84.56 329 GLY A C 1
ATOM 2583 O O . GLY A 1 329 ? -1.312 13.294 12.202 1.00 84.56 329 GLY A O 1
ATOM 2584 N N . GLU A 1 330 ? -3.139 14.491 11.720 1.00 91.75 330 GLU A N 1
ATOM 2585 C CA . GLU A 1 330 ? -3.783 14.351 13.031 1.00 91.75 330 GLU A CA 1
ATOM 2586 C C . GLU A 1 330 ? -4.807 13.214 13.000 1.00 91.75 330 GLU A C 1
ATOM 2588 O O . GLU A 1 330 ? -6.005 13.455 13.063 1.00 91.75 330 GLU A O 1
ATOM 2593 N N . LEU A 1 331 ? -4.371 11.958 12.897 1.00 94.69 331 LEU A N 1
ATOM 2594 C CA . LEU A 1 331 ? -5.317 10.833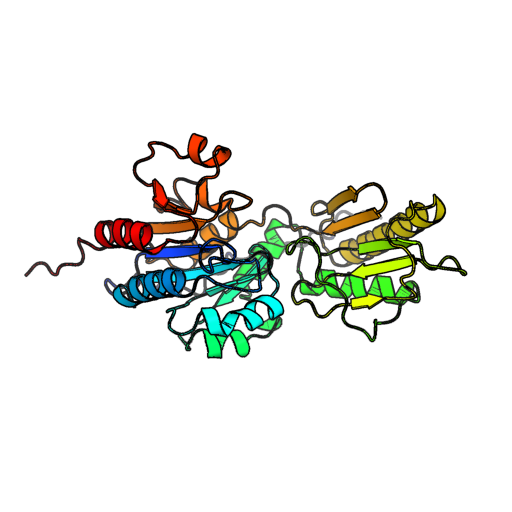 12.828 1.00 94.69 331 LEU A CA 1
ATOM 2595 C C . LEU A 1 331 ? -6.042 10.560 14.154 1.00 94.69 331 LEU A C 1
ATOM 2597 O O . LEU A 1 331 ? -7.132 9.996 14.151 1.00 94.69 331 LEU A O 1
ATOM 2601 N N . SER A 1 332 ? -5.444 10.942 15.286 1.00 96.25 332 SER A N 1
ATOM 2602 C CA . SER A 1 332 ? -5.945 10.612 16.630 1.00 96.25 332 SER A CA 1
ATOM 2603 C C . SER A 1 332 ? -7.410 11.015 16.886 1.00 96.25 332 SER A C 1
ATOM 2605 O O . SER A 1 332 ? -8.150 10.150 17.351 1.00 96.25 332 SER A O 1
ATOM 2607 N N . PRO A 1 333 ? -7.889 12.235 16.558 1.00 95.88 333 PRO A N 1
ATOM 2608 C CA . PRO A 1 333 ? -9.308 12.584 16.672 1.00 95.88 333 PRO A CA 1
ATOM 2609 C C . PRO A 1 333 ? -10.237 11.622 15.920 1.00 95.88 333 PRO A C 1
ATOM 2611 O O . PRO A 1 333 ? -11.112 11.028 16.548 1.00 95.88 333 PRO A O 1
ATOM 2614 N N . GLY A 1 334 ? -9.969 11.378 14.631 1.00 95.69 334 GLY A N 1
ATOM 2615 C CA . GLY A 1 334 ? -10.785 10.491 13.798 1.00 95.69 334 GLY A CA 1
ATOM 2616 C C . GLY A 1 334 ? -10.756 9.040 14.254 1.00 95.69 334 GLY A C 1
ATOM 2617 O O . GLY A 1 334 ? -11.784 8.365 14.280 1.00 95.69 334 GLY A O 1
ATOM 2618 N N . LEU A 1 335 ? -9.587 8.567 14.689 1.00 97.06 335 LEU A N 1
ATOM 2619 C CA . LEU A 1 335 ? -9.454 7.238 15.274 1.00 97.06 335 LEU A CA 1
ATOM 2620 C C . LEU A 1 335 ? -10.262 7.131 16.569 1.00 97.06 335 LEU A C 1
ATOM 2622 O O . LEU A 1 335 ? -11.023 6.184 16.717 1.00 97.06 335 LEU A O 1
ATOM 2626 N N . ASN A 1 336 ? -10.141 8.095 17.485 1.00 96.69 336 ASN A N 1
ATOM 2627 C CA . ASN A 1 336 ? -10.882 8.084 18.746 1.00 96.69 336 ASN A CA 1
ATOM 2628 C C . ASN A 1 336 ? -12.393 8.117 18.516 1.00 96.69 336 ASN A C 1
ATOM 2630 O O . ASN A 1 336 ? -13.111 7.345 19.144 1.00 96.69 336 ASN A O 1
ATOM 2634 N N . SER A 1 337 ? -12.865 8.988 17.628 1.00 95.81 337 SER A N 1
ATOM 2635 C CA . SER A 1 337 ? -14.277 9.125 17.277 1.00 95.81 337 SER A CA 1
ATOM 2636 C C . SER A 1 337 ? -14.855 7.812 16.742 1.00 95.81 337 SER A C 1
ATOM 2638 O O . SER A 1 337 ? -15.794 7.259 17.322 1.00 95.81 337 SER A O 1
ATOM 2640 N N . HIS A 1 338 ? -14.239 7.239 15.703 1.00 96.69 338 HIS A N 1
ATOM 2641 C CA . HIS A 1 338 ? -14.712 5.989 15.114 1.00 96.69 338 HIS A CA 1
ATOM 2642 C C . HIS A 1 338 ? -14.549 4.787 16.050 1.00 96.69 338 HIS A C 1
ATOM 2644 O O . HIS A 1 338 ? -15.487 4.004 16.181 1.00 96.69 338 HIS A O 1
ATOM 2650 N N . LEU A 1 339 ? -13.408 4.634 16.731 1.00 96.62 339 LEU A N 1
ATOM 2651 C CA . LEU A 1 339 ? -13.179 3.499 17.634 1.00 96.62 339 LEU A CA 1
ATOM 2652 C C . LEU A 1 339 ? -14.097 3.547 18.855 1.00 96.62 339 LEU A C 1
ATOM 2654 O O . LEU A 1 339 ? -14.654 2.516 19.217 1.00 96.62 339 LEU A O 1
ATOM 2658 N N . SER A 1 340 ? -14.318 4.726 19.449 1.00 94.88 340 SER A N 1
ATOM 2659 C CA . SER A 1 340 ? -15.243 4.861 20.584 1.00 94.88 340 SER A CA 1
ATOM 2660 C C . SER A 1 340 ? -16.663 4.479 20.186 1.00 94.88 340 SER A C 1
ATOM 2662 O O . SER A 1 340 ? -17.342 3.810 20.952 1.00 94.88 340 SER A O 1
ATOM 2664 N N . MET A 1 341 ? -17.110 4.885 18.994 1.00 94.56 341 MET A N 1
ATOM 2665 C CA . MET A 1 341 ? -18.431 4.531 18.475 1.00 94.56 341 MET A CA 1
ATOM 2666 C C . MET A 1 341 ? -18.549 3.028 18.194 1.00 94.56 341 MET A C 1
ATOM 2668 O O . MET A 1 341 ? -19.530 2.409 18.588 1.00 94.56 341 MET A O 1
ATOM 2672 N N . LEU A 1 342 ? -17.556 2.442 17.522 1.00 94.94 342 LEU A N 1
ATOM 2673 C CA . LEU A 1 342 ? -17.590 1.043 17.084 1.00 94.94 342 LEU A CA 1
ATOM 2674 C C . LEU A 1 342 ? -17.411 0.037 18.224 1.00 94.94 342 LEU A C 1
ATOM 2676 O O . LEU A 1 342 ? -17.859 -1.097 18.105 1.00 94.94 342 LEU A O 1
ATOM 2680 N N . LEU A 1 343 ? -16.748 0.439 19.309 1.00 92.81 343 LEU A N 1
ATOM 2681 C CA . LEU A 1 343 ? -16.423 -0.427 20.445 1.00 92.81 343 LEU A CA 1
ATOM 2682 C C . LEU A 1 343 ? -17.218 -0.067 21.715 1.00 92.81 343 LEU A C 1
ATOM 2684 O O . LEU A 1 343 ? -16.938 -0.605 22.785 1.00 92.81 343 LEU A O 1
ATOM 2688 N N . ALA A 1 344 ? -18.209 0.831 21.625 1.00 84.31 344 ALA A N 1
ATOM 2689 C CA . ALA A 1 344 ? -19.034 1.248 22.765 1.00 84.31 344 ALA A CA 1
ATOM 2690 C C . ALA A 1 344 ? -19.867 0.104 23.378 1.00 84.31 344 ALA A C 1
ATOM 2692 O O . ALA A 1 344 ? -20.137 0.132 24.582 1.00 84.31 344 ALA A O 1
ATOM 2693 N N . ASP A 1 345 ? -20.244 -0.887 22.563 1.00 64.00 345 ASP A N 1
ATOM 2694 C CA . ASP A 1 345 ? -21.153 -1.982 22.931 1.00 64.00 345 ASP A CA 1
ATOM 2695 C C . ASP A 1 345 ? -20.447 -3.204 23.549 1.00 64.00 345 ASP A C 1
ATOM 2697 O O . ASP A 1 345 ? -21.107 -4.140 23.989 1.00 64.00 345 ASP A O 1
ATOM 2701 N N . ASP A 1 346 ? -19.117 -3.173 23.688 1.00 56.47 346 ASP A N 1
ATOM 2702 C CA . ASP A 1 346 ? -18.324 -4.219 24.360 1.00 56.47 346 ASP A CA 1
ATOM 2703 C C . ASP A 1 346 ? -18.399 -4.145 25.900 1.00 56.47 346 ASP A C 1
ATOM 2705 O O . ASP A 1 346 ? -17.622 -4.786 26.616 1.00 56.47 346 ASP A O 1
ATOM 2709 N N . LYS A 1 347 ? -19.331 -3.353 26.449 1.00 43.50 347 LYS A N 1
ATOM 2710 C CA . LYS A 1 347 ? -19.606 -3.388 27.885 1.00 43.50 347 LYS A CA 1
ATOM 2711 C C . LYS A 1 347 ? -20.255 -4.734 28.213 1.00 43.50 347 LYS A C 1
ATOM 2713 O O . LYS A 1 347 ? -21.291 -5.044 27.624 1.00 43.50 347 LYS A O 1
ATOM 2718 N N . PRO A 1 348 ? -19.695 -5.526 29.145 1.00 39.69 348 PRO A N 1
ATOM 2719 C CA . PRO A 1 348 ? -20.373 -6.724 29.605 1.00 39.69 348 PRO A CA 1
ATOM 2720 C C . PRO A 1 348 ? -21.765 -6.325 30.101 1.00 39.69 348 PRO A C 1
ATOM 2722 O O . PRO A 1 348 ? -21.919 -5.362 30.854 1.00 39.69 348 PRO A O 1
ATOM 2725 N N . VAL A 1 349 ? -22.780 -7.032 29.615 1.00 41.00 349 VAL A N 1
ATOM 2726 C CA . VAL A 1 349 ? -24.102 -7.010 30.233 1.00 41.00 349 VAL A CA 1
ATOM 2727 C C . VAL A 1 349 ? -23.913 -7.663 31.601 1.00 41.00 349 VAL A C 1
ATOM 2729 O O . VAL A 1 349 ? -23.650 -8.864 31.655 1.00 41.00 349 VAL A O 1
ATOM 2732 N N . ASP A 1 350 ? -23.936 -6.850 32.659 1.00 42.38 350 ASP A N 1
ATOM 2733 C CA . ASP A 1 350 ? -23.867 -7.304 34.057 1.00 42.38 350 ASP A CA 1
ATOM 2734 C C . ASP A 1 350 ? -24.979 -8.311 34.402 1.00 42.38 350 ASP A C 1
ATOM 2736 O O . ASP A 1 350 ? -26.136 -8.116 33.947 1.00 42.38 350 ASP A O 1
#

Secondary structure (DSSP, 8-state):
-----------------S--S-PPPTTS--EEEEEETBTTTB-EEETTTEE-HHHHHHHHHHHHHTTTTEEEEEE-SS-HHHHHHTHHHHTT--EEEEEEGGGTEEEE-TT---HHHHHHH--GGGS-HHHHHHHHHHTTS--HHHHHHHHHHHHHHTT----SSPPPPPS-TT---EEEEE-STT--EEEEE--TT---EEE----S-TTSPPPHHHHHHHHHHHHHHHHHHHHTT--GGGEEEEEETTEEEEEE--TT-SHHHHHHHHHHH-TT--EEEEEE-TTT-GGGS-SEETTEEEEEEEES--HHHHHHHTT-TTEEEESTT-HHHHHHHHHHHHTTT-S---

Radius of gyration: 22.33 Å; Cα contacts (8 Å, |Δi|>4): 610; chains: 1; bounding box: 55×49×70 Å